Protein AF-A0A7C2WPD8-F1 (afdb_monomer_lite)

pLDDT: mean 78.28, std 14.04, range [41.66, 96.69]

Secondary structure (DSSP, 8-state):
--HHHHHHTSTTTTS-HHHHHHHHHHHHHHHHHHHHHHHHHHTTGGGSSSHHHHHHHHHHHHHHHHHHHHHHHHHHHHHHHHHHHHHH----------S--HHHHHHHHHHHHHHHHHHHHHHHHHHHHHHHHHHHHHHHHHTT--HHHHHHHHHHHHHHHHT-S-EEEEEE-SS--SEEEEEEEES-GGGS-TT-EEETTT-THHHHHHHTS----S-TTT-TTT--PPPTTS--

Sequence (236 aa):
MKLNRWLKNSAFAEKNLSYKLNVIFGLFFLVPVFGLLYFAVKYDILSDEALPYFFIILLVFSLLGFTLLRGIFDRIIGISREVKKHVFSGDQTAEGKGESDELENIADSFAAMERRADSAFSRLERKVSEVSLLKELSDLCYVTLDSEELLHITLERALKLADADIGSVMIFEGRDRDHFVVRATIGLGDRISIGDRVDFAASLARYAVINKSPLVIEDIETDTRFGRINRPQYGT

Radius of gyration: 46.35 Å; chains: 1; bounding box: 62×31×134 Å

Structure (mmCIF, N/CA/C/O backbone):
data_AF-A0A7C2WPD8-F1
#
_entry.id   AF-A0A7C2WPD8-F1
#
loop_
_atom_site.group_PDB
_atom_site.id
_atom_site.type_symbol
_atom_site.label_atom_id
_atom_site.label_alt_id
_atom_site.label_comp_id
_atom_site.label_asym_id
_atom_site.label_entity_id
_atom_site.label_seq_id
_atom_site.pdbx_PDB_ins_code
_atom_site.Cartn_x
_atom_site.Cartn_y
_atom_site.Cartn_z
_atom_site.occupancy
_atom_site.B_iso_or_equiv
_atom_site.auth_seq_id
_atom_site.auth_comp_id
_atom_site.auth_asym_id
_atom_site.auth_atom_id
_atom_site.pdbx_PDB_model_num
ATOM 1 N N . MET A 1 1 ? 8.756 -0.436 52.443 1.00 47.16 1 MET A N 1
ATOM 2 C CA . MET A 1 1 ? 9.240 -1.485 51.507 1.00 47.16 1 MET A CA 1
ATOM 3 C C . MET A 1 1 ? 8.470 -2.822 51.552 1.00 47.16 1 MET A C 1
ATOM 5 O O . MET A 1 1 ? 8.557 -3.567 50.585 1.00 47.16 1 MET A O 1
ATOM 9 N N . LYS A 1 2 ? 7.684 -3.146 52.600 1.00 49.78 2 LYS A N 1
ATOM 10 C CA . LYS A 1 2 ? 6.902 -4.408 52.678 1.00 49.78 2 LYS A CA 1
ATOM 11 C C . LYS A 1 2 ? 5.545 -4.398 51.943 1.00 49.78 2 LYS A C 1
ATOM 13 O O . LYS A 1 2 ? 5.059 -5.463 51.582 1.00 49.78 2 LYS A O 1
ATOM 18 N N . LEU A 1 3 ? 4.977 -3.224 51.648 1.00 48.62 3 LEU A N 1
ATOM 19 C CA . LEU A 1 3 ? 3.668 -3.097 50.982 1.00 48.62 3 LEU A CA 1
ATOM 20 C C . LEU A 1 3 ? 3.691 -3.573 49.514 1.00 48.62 3 LEU A C 1
ATOM 22 O O . LEU A 1 3 ? 2.749 -4.197 49.036 1.00 48.62 3 LEU A O 1
ATOM 26 N N . ASN A 1 4 ? 4.819 -3.362 48.825 1.00 52.34 4 ASN A N 1
ATOM 27 C CA . ASN A 1 4 ? 4.968 -3.686 47.404 1.00 52.34 4 ASN A CA 1
ATOM 28 C C . ASN A 1 4 ? 5.071 -5.204 47.138 1.00 52.34 4 ASN A C 1
ATOM 30 O O . ASN A 1 4 ? 4.717 -5.674 46.062 1.00 52.34 4 ASN A O 1
ATOM 34 N N . ARG A 1 5 ? 5.519 -5.994 48.130 1.00 51.25 5 ARG A N 1
ATOM 35 C CA . ARG A 1 5 ? 5.532 -7.469 48.051 1.00 51.25 5 ARG A CA 1
ATOM 36 C C . ARG A 1 5 ? 4.159 -8.087 48.325 1.00 51.25 5 ARG A C 1
ATOM 38 O O . ARG A 1 5 ? 3.861 -9.130 47.760 1.00 51.25 5 ARG A O 1
ATOM 45 N N . TRP A 1 6 ? 3.322 -7.442 49.139 1.00 48.06 6 TRP A N 1
ATOM 46 C CA . TRP A 1 6 ? 1.969 -7.928 49.424 1.00 48.06 6 TRP A CA 1
ATOM 47 C C . TRP A 1 6 ? 1.026 -7.738 48.225 1.00 48.06 6 TRP A C 1
ATOM 49 O O . TRP A 1 6 ? 0.310 -8.663 47.859 1.00 48.06 6 TRP A O 1
ATOM 59 N N . LEU A 1 7 ? 1.122 -6.601 47.524 1.00 48.31 7 LEU A N 1
ATOM 60 C CA . LEU A 1 7 ? 0.381 -6.360 46.277 1.00 48.31 7 LEU A CA 1
ATOM 61 C C . LEU A 1 7 ? 0.772 -7.338 45.154 1.00 48.31 7 LEU A C 1
ATOM 63 O O . LEU A 1 7 ? -0.107 -7.831 44.450 1.00 48.31 7 LEU A O 1
ATOM 67 N N . LYS A 1 8 ? 2.063 -7.683 45.032 1.00 49.84 8 LYS A N 1
ATOM 68 C CA . LYS A 1 8 ? 2.577 -8.584 43.981 1.00 49.84 8 LYS A CA 1
ATOM 69 C C . LYS A 1 8 ? 2.166 -10.055 44.140 1.00 49.84 8 LYS A C 1
ATOM 71 O O . LYS A 1 8 ? 2.066 -10.743 43.134 1.00 49.84 8 LYS A O 1
ATOM 76 N N . ASN A 1 9 ? 1.919 -10.516 45.370 1.00 48.72 9 ASN A N 1
ATOM 77 C CA . ASN A 1 9 ? 1.550 -11.910 45.676 1.00 48.72 9 ASN A CA 1
ATOM 78 C C . ASN A 1 9 ? 0.054 -12.120 45.925 1.00 48.72 9 ASN A C 1
ATOM 80 O O . ASN A 1 9 ? -0.382 -13.221 46.255 1.00 48.72 9 ASN A O 1
ATOM 84 N N . SER A 1 10 ? -0.740 -11.064 45.822 1.00 50.47 10 SER A N 1
ATOM 85 C CA . SER A 1 10 ? -2.163 -11.163 46.078 1.00 50.47 10 SER A CA 1
ATOM 86 C C . SER A 1 10 ? -2.868 -11.705 44.827 1.00 50.47 10 SER A C 1
ATOM 88 O O . SER A 1 10 ? -2.577 -11.277 43.708 1.00 50.47 10 SER A O 1
ATOM 90 N N . ALA A 1 11 ? -3.829 -12.619 45.014 1.00 50.38 11 ALA A N 1
ATOM 91 C CA . ALA A 1 11 ? -4.723 -13.204 43.998 1.00 50.38 11 ALA A CA 1
ATOM 92 C C . ALA A 1 11 ? -5.573 -12.171 43.213 1.00 50.38 11 ALA A C 1
ATOM 94 O O . ALA A 1 11 ? -6.585 -12.494 42.595 1.00 50.38 11 ALA A O 1
ATOM 95 N N . PHE A 1 12 ? -5.182 -10.901 43.280 1.00 49.00 12 PHE A N 1
ATOM 96 C CA . PHE A 1 12 ? -5.639 -9.795 42.476 1.00 49.00 12 PHE A CA 1
ATOM 97 C C . PHE A 1 12 ? -4.958 -9.777 41.115 1.00 49.00 12 PHE A C 1
ATOM 99 O O . PHE A 1 12 ? -5.635 -9.420 40.166 1.00 49.00 12 PHE A O 1
ATOM 106 N N . ALA A 1 13 ? -3.682 -10.159 40.972 1.00 51.50 13 ALA A N 1
ATOM 107 C CA . ALA A 1 13 ? -2.937 -9.979 39.718 1.00 51.50 13 ALA A CA 1
ATOM 108 C C . ALA A 1 13 ? -3.655 -10.570 38.485 1.00 51.50 13 ALA A C 1
ATOM 110 O O . ALA A 1 13 ? -3.786 -9.860 37.487 1.00 51.50 13 ALA A O 1
ATOM 111 N N . GLU A 1 14 ? -4.218 -11.776 38.611 1.00 53.94 14 GLU A N 1
ATOM 112 C CA . GLU A 1 14 ? -4.919 -12.505 37.539 1.00 53.94 14 GLU A CA 1
ATOM 113 C C . GLU A 1 14 ? -6.414 -12.177 37.392 1.00 53.94 14 GLU A C 1
ATOM 115 O O . GLU A 1 14 ? -7.060 -12.621 36.446 1.00 53.94 14 GLU A O 1
ATOM 120 N N . LYS A 1 15 ? -7.005 -11.400 38.306 1.00 59.59 15 LYS A N 1
ATOM 121 C CA . LYS A 1 15 ? -8.437 -11.083 38.241 1.00 59.59 15 LYS A CA 1
ATOM 122 C C . LYS A 1 15 ? -8.707 -9.902 37.310 1.00 59.59 15 LYS A C 1
ATOM 124 O O . LYS A 1 15 ? -7.946 -8.930 37.278 1.00 59.59 15 LYS A O 1
ATOM 129 N N . ASN A 1 16 ? -9.833 -9.985 36.593 1.00 65.19 16 ASN A N 1
ATOM 130 C CA . ASN A 1 16 ? -10.322 -8.952 35.678 1.00 65.19 16 ASN A CA 1
ATOM 131 C C . ASN A 1 16 ? -10.300 -7.562 36.330 1.00 65.19 16 ASN A C 1
ATOM 133 O O . ASN A 1 16 ? -10.611 -7.418 37.513 1.00 65.19 16 ASN A O 1
ATOM 137 N N . LEU A 1 17 ? -9.971 -6.531 35.544 1.00 69.50 17 LEU A N 1
ATOM 138 C CA . LEU A 1 17 ? -9.844 -5.144 36.012 1.00 69.50 17 LEU A CA 1
ATOM 139 C C . LEU A 1 17 ? -11.082 -4.672 36.801 1.00 69.50 17 LEU A C 1
ATOM 141 O O . LEU A 1 17 ? -10.936 -4.022 37.832 1.00 69.50 17 LEU A O 1
ATOM 145 N N . SER A 1 18 ? -12.278 -5.107 36.385 1.00 65.75 18 SER A N 1
ATOM 146 C CA . SER A 1 18 ? -13.553 -4.859 37.081 1.00 65.75 18 SER A CA 1
ATOM 147 C C . SER A 1 18 ? -13.554 -5.363 38.532 1.00 65.75 18 SER A C 1
ATOM 149 O O . SER A 1 18 ? -14.021 -4.673 39.434 1.00 65.75 18 SER A O 1
ATOM 151 N N . TYR A 1 19 ? -12.963 -6.531 38.801 1.00 71.38 19 TYR A N 1
ATOM 152 C CA . TYR A 1 19 ? -12.863 -7.067 40.159 1.00 71.38 19 TYR A CA 1
ATOM 153 C C . TYR A 1 19 ? -11.927 -6.222 41.029 1.00 71.38 19 TYR A C 1
ATOM 155 O O . TYR A 1 19 ? -12.265 -5.898 42.165 1.00 71.38 19 TYR A O 1
ATOM 163 N N . LYS A 1 20 ? -10.761 -5.833 40.493 1.00 74.31 20 LYS A N 1
ATOM 164 C CA . LYS A 1 20 ? -9.801 -4.975 41.209 1.00 74.31 20 LYS A CA 1
ATOM 165 C C . LYS A 1 20 ? -10.441 -3.639 41.579 1.00 74.31 20 LYS A C 1
ATOM 167 O O . LYS A 1 20 ? -10.345 -3.219 42.728 1.00 74.31 20 LYS A O 1
ATOM 172 N N . LEU A 1 21 ? -11.128 -3.014 40.624 1.00 74.62 21 LEU A N 1
ATOM 173 C CA . LEU A 1 21 ? -11.814 -1.744 40.833 1.00 74.62 21 LEU A CA 1
ATOM 174 C C . LEU A 1 21 ? -12.943 -1.852 41.855 1.00 74.62 21 LEU A C 1
ATOM 176 O O . LEU A 1 21 ? -12.986 -1.047 42.779 1.00 74.62 21 LEU A O 1
ATOM 180 N N . ASN A 1 22 ? -13.802 -2.870 41.756 1.00 74.31 22 ASN A N 1
ATOM 181 C CA . ASN A 1 22 ? -14.881 -3.068 42.727 1.00 74.31 22 ASN A CA 1
ATOM 182 C C . ASN A 1 22 ? -14.350 -3.245 44.155 1.00 74.31 22 ASN A C 1
ATOM 184 O O . ASN A 1 22 ? -14.942 -2.717 45.095 1.00 74.31 22 ASN A O 1
ATOM 188 N N . VAL A 1 23 ? -13.212 -3.926 44.330 1.00 78.25 23 VAL A N 1
ATOM 189 C CA . VAL A 1 23 ? -12.577 -4.052 45.650 1.00 78.25 23 VAL A CA 1
ATOM 190 C C . VAL A 1 23 ? -12.004 -2.718 46.133 1.00 78.25 23 VAL A C 1
ATOM 192 O O . VAL A 1 23 ? -12.204 -2.372 47.294 1.00 78.25 23 VAL A O 1
ATOM 195 N N . ILE A 1 24 ? -11.333 -1.951 45.267 1.00 79.38 24 ILE A N 1
ATOM 196 C CA . ILE A 1 24 ? -10.786 -0.630 45.622 1.00 79.38 24 ILE A CA 1
ATOM 197 C C . ILE A 1 24 ? -11.911 0.329 46.024 1.00 79.38 24 ILE A C 1
ATOM 199 O O . ILE A 1 24 ? -11.814 0.976 47.065 1.00 79.38 24 ILE A O 1
ATOM 203 N N . PHE A 1 25 ? -12.998 0.389 45.253 1.00 76.62 25 PHE A N 1
ATOM 204 C CA . PHE A 1 25 ? -14.127 1.262 45.567 1.00 76.62 25 PHE A CA 1
ATOM 205 C C . PHE A 1 25 ? -14.886 0.815 46.816 1.00 76.62 25 PHE A C 1
ATOM 207 O O . PHE A 1 25 ? -15.259 1.657 47.630 1.00 76.62 25 PHE A O 1
ATOM 214 N N . GLY A 1 26 ? -15.066 -0.496 47.016 1.00 79.69 26 GLY A N 1
ATOM 215 C CA . GLY A 1 26 ? -15.660 -1.022 48.247 1.00 79.69 26 GLY A CA 1
ATOM 216 C C . GLY A 1 26 ? -14.822 -0.676 49.481 1.00 79.69 26 GLY A C 1
ATOM 217 O O . GLY A 1 26 ? -15.363 -0.267 50.507 1.00 79.69 26 GLY A O 1
ATOM 218 N N . LEU A 1 27 ? -13.493 -0.759 49.364 1.00 81.50 27 LEU A N 1
ATOM 219 C CA . LEU A 1 27 ? -12.570 -0.355 50.424 1.00 81.50 27 LEU A CA 1
ATOM 220 C C . LEU A 1 27 ? -12.642 1.158 50.694 1.00 81.50 27 LEU A C 1
ATOM 222 O O . LEU A 1 27 ? -12.659 1.570 51.851 1.00 81.50 27 LEU A O 1
ATOM 226 N N . PHE A 1 28 ? -12.731 1.976 49.641 1.00 81.62 28 PHE A N 1
ATOM 227 C CA . PHE A 1 28 ? -12.838 3.434 49.746 1.00 81.62 28 PHE A CA 1
ATOM 228 C C . PHE A 1 28 ? -14.131 3.887 50.437 1.00 81.62 28 PHE A C 1
ATOM 230 O O . PHE A 1 28 ? -14.123 4.913 51.106 1.00 81.62 28 PHE A O 1
ATOM 237 N N . PHE A 1 29 ? -15.216 3.115 50.325 1.00 81.81 29 PHE A N 1
ATOM 238 C CA . PHE A 1 29 ? -16.469 3.372 51.041 1.00 81.81 29 PHE A CA 1
ATOM 239 C C . PHE A 1 29 ? -16.434 2.870 52.496 1.00 81.81 29 PHE A C 1
ATOM 241 O O . PHE A 1 29 ? -16.902 3.553 53.406 1.00 81.81 29 PHE A O 1
ATOM 248 N N . LEU A 1 30 ? -15.830 1.703 52.748 1.00 83.88 30 LEU A N 1
ATOM 249 C CA . LEU A 1 30 ? -15.748 1.113 54.092 1.00 83.88 30 LEU A CA 1
ATOM 250 C C . LEU A 1 30 ? -14.958 1.973 55.084 1.00 83.88 30 LEU A C 1
ATOM 252 O O . LEU A 1 30 ? -15.335 2.051 56.250 1.00 83.88 30 LEU A O 1
ATOM 256 N N . VAL A 1 31 ? -13.878 2.623 54.643 1.00 85.69 31 VAL A N 1
ATOM 257 C CA . VAL A 1 31 ? -13.032 3.462 55.513 1.00 85.69 31 VAL A CA 1
ATOM 258 C C . VAL A 1 31 ? -13.809 4.630 56.149 1.00 85.69 31 VAL A C 1
ATOM 260 O O . VAL A 1 31 ? -13.792 4.725 57.378 1.00 85.69 31 VAL A O 1
ATOM 263 N N . PRO A 1 32 ? -14.511 5.495 55.389 1.00 83.06 32 PRO A N 1
ATOM 264 C CA . PRO A 1 32 ? -15.342 6.543 55.971 1.00 83.06 32 PRO A CA 1
ATOM 265 C C . PRO A 1 32 ? -16.440 5.966 56.862 1.00 83.06 32 PRO A C 1
ATOM 267 O O . PRO A 1 32 ? -16.605 6.448 57.976 1.00 83.06 32 PRO A O 1
ATOM 270 N N . VAL A 1 33 ? -17.124 4.894 56.447 1.00 85.62 33 VAL A N 1
ATOM 271 C CA . VAL A 1 33 ? -18.179 4.270 57.266 1.00 85.62 33 VAL A CA 1
ATOM 272 C C . VAL A 1 33 ? -17.645 3.825 58.629 1.00 85.62 33 VAL A C 1
ATOM 274 O O . VAL A 1 33 ? -18.217 4.188 59.654 1.00 85.62 33 VAL A O 1
ATOM 277 N N . PHE A 1 34 ? -16.523 3.102 58.670 1.00 88.50 34 PHE A N 1
ATOM 278 C CA . PHE A 1 34 ? -15.911 2.682 59.933 1.00 88.50 34 PHE A CA 1
ATOM 279 C C . PHE A 1 34 ? -15.380 3.855 60.759 1.00 88.50 34 PHE A C 1
ATOM 281 O O . PHE A 1 34 ? -15.502 3.832 61.983 1.00 88.50 34 PHE A O 1
ATOM 288 N N . GLY A 1 35 ? -14.817 4.881 60.115 1.00 86.50 35 GLY A N 1
ATOM 289 C CA . GLY A 1 35 ? -14.365 6.096 60.794 1.00 86.50 35 GLY A CA 1
ATOM 290 C C . GLY A 1 35 ? -15.514 6.805 61.509 1.00 86.50 35 GLY A C 1
ATOM 291 O O . GLY A 1 35 ? -15.391 7.154 62.681 1.00 86.50 35 GLY A O 1
ATOM 292 N N . LEU A 1 36 ? -16.656 6.942 60.836 1.00 85.19 36 LEU A N 1
ATOM 293 C CA . LEU A 1 36 ? -17.866 7.521 61.417 1.00 85.19 36 LEU A CA 1
ATOM 294 C C . LEU A 1 36 ? -18.423 6.679 62.561 1.00 85.19 36 LEU A C 1
ATOM 296 O O . LEU A 1 36 ? -18.783 7.224 63.599 1.00 85.19 36 LEU A O 1
ATOM 300 N N . LEU A 1 37 ? -18.438 5.355 62.402 1.00 85.06 37 LEU A N 1
ATOM 301 C CA . LEU A 1 37 ? -18.898 4.423 63.433 1.00 85.06 37 LEU A CA 1
ATOM 302 C C . LEU A 1 37 ? -18.018 4.510 64.692 1.00 85.06 37 LEU A C 1
ATOM 304 O O . LEU A 1 37 ? -18.524 4.537 65.812 1.00 85.06 37 LEU A O 1
ATOM 308 N N . TYR A 1 38 ? -16.700 4.633 64.511 1.00 87.06 38 TYR A N 1
ATOM 309 C CA . TYR A 1 38 ? -15.757 4.864 65.606 1.00 87.06 38 TYR A CA 1
ATOM 310 C C . TYR A 1 38 ? -16.006 6.203 66.312 1.00 87.06 38 TYR A C 1
ATOM 312 O O . TYR A 1 38 ? -16.039 6.249 67.543 1.00 87.06 38 TYR A O 1
ATOM 320 N N . PHE A 1 39 ? -16.208 7.284 65.551 1.00 84.06 39 PHE A N 1
ATOM 321 C CA . PHE A 1 39 ? -16.537 8.597 66.110 1.00 84.06 39 PHE A CA 1
ATOM 322 C C . PHE A 1 39 ? -17.861 8.574 66.883 1.00 84.06 39 PHE A C 1
ATOM 324 O O . PHE A 1 39 ? -17.915 9.112 67.988 1.00 84.06 39 PHE A O 1
ATOM 331 N N . ALA A 1 40 ? -18.884 7.893 66.356 1.00 83.44 40 ALA A N 1
ATOM 332 C CA . ALA A 1 40 ? -20.196 7.774 66.985 1.00 83.44 40 ALA A CA 1
ATOM 333 C C . ALA A 1 40 ? -20.124 7.130 68.378 1.00 83.44 40 ALA A C 1
ATOM 335 O O . ALA A 1 40 ? -20.742 7.633 69.311 1.00 83.44 40 ALA A O 1
ATOM 336 N N . VAL A 1 41 ? -19.327 6.064 68.533 1.00 82.69 41 VAL A N 1
ATOM 337 C CA . VAL A 1 41 ? -19.153 5.364 69.819 1.00 82.69 41 VAL A CA 1
ATOM 338 C C . VAL A 1 41 ? -18.245 6.138 70.777 1.00 82.69 41 VAL A C 1
ATOM 340 O O . VAL A 1 41 ? -18.495 6.162 71.978 1.00 82.69 41 VAL A O 1
ATOM 343 N N . LYS A 1 42 ? -17.169 6.759 70.279 1.00 84.94 42 LYS A N 1
ATOM 344 C CA . LYS A 1 42 ? -16.152 7.378 71.144 1.00 84.94 42 LYS A CA 1
ATOM 345 C C . LYS A 1 42 ? -16.551 8.747 71.699 1.00 84.94 42 LYS A C 1
ATOM 347 O O . LYS A 1 42 ? -16.097 9.097 72.785 1.00 84.94 42 LYS A O 1
ATOM 352 N N . TYR A 1 43 ? -17.339 9.519 70.956 1.00 83.19 43 TYR A N 1
ATOM 353 C CA . TYR A 1 43 ? -17.686 10.903 71.303 1.00 83.19 43 TYR A CA 1
ATOM 354 C C . TYR A 1 43 ? -19.158 11.079 71.699 1.00 83.19 43 TYR A C 1
ATOM 356 O O . TYR A 1 43 ? -19.624 12.209 71.773 1.00 83.19 43 TYR A O 1
ATOM 364 N N . ASP A 1 44 ? -19.880 9.977 71.927 1.00 77.00 44 ASP A N 1
ATOM 365 C CA . ASP A 1 44 ? -21.302 9.956 72.305 1.00 77.00 44 ASP A CA 1
ATOM 366 C C . ASP A 1 44 ? -22.196 10.818 71.394 1.00 77.00 44 ASP A C 1
ATOM 368 O O . ASP A 1 44 ? -23.165 11.450 71.809 1.00 77.00 44 ASP A O 1
ATOM 372 N N . ILE A 1 45 ? -21.849 10.847 70.103 1.00 73.50 45 ILE A N 1
ATOM 373 C CA . ILE A 1 45 ? -22.435 11.750 69.100 1.00 73.50 45 ILE A CA 1
ATOM 374 C C . ILE A 1 45 ? -23.928 11.460 68.864 1.00 73.50 45 ILE A C 1
ATOM 376 O O . ILE A 1 45 ? -24.667 12.293 68.352 1.00 73.50 45 ILE A O 1
ATOM 380 N N . LEU A 1 46 ? -24.380 10.270 69.259 1.00 72.12 46 LEU A N 1
ATOM 381 C CA . LEU A 1 46 ? -25.776 9.842 69.193 1.00 72.12 46 LEU A CA 1
ATOM 382 C C . LEU A 1 46 ? -26.688 10.594 70.178 1.00 72.12 46 LEU A C 1
ATOM 384 O O . LEU A 1 46 ? -27.904 10.510 70.035 1.00 72.12 46 LEU A O 1
ATOM 388 N N . SER A 1 47 ? -26.119 11.296 71.162 1.00 75.75 47 SER A N 1
ATOM 389 C CA . SER A 1 47 ? -26.862 12.110 72.133 1.00 75.75 47 SER A CA 1
ATOM 390 C C . SER A 1 47 ? -27.154 13.540 71.650 1.00 75.75 47 SER A C 1
ATOM 392 O O . SER A 1 47 ? -27.997 14.219 72.233 1.00 75.75 47 SER A O 1
ATOM 394 N N . ASP A 1 48 ? -26.489 13.989 70.580 1.00 80.00 48 ASP A N 1
ATOM 395 C CA . ASP A 1 48 ? -26.703 15.296 69.952 1.00 80.00 48 ASP A CA 1
ATOM 396 C C . ASP A 1 48 ? -27.861 15.220 68.939 1.00 80.00 48 ASP A C 1
ATOM 398 O O . ASP A 1 48 ? -27.991 14.250 68.192 1.00 80.00 48 ASP A O 1
ATOM 402 N N . GLU A 1 49 ? -28.715 16.244 68.899 1.00 79.25 49 GLU A N 1
ATOM 403 C CA . GLU A 1 49 ? -29.912 16.271 68.052 1.00 79.25 49 GLU A CA 1
ATOM 404 C C . GLU A 1 49 ? -29.590 16.503 66.563 1.00 79.25 49 GLU A C 1
ATOM 406 O O . GLU A 1 49 ? -30.342 16.059 65.700 1.00 79.25 49 GLU A O 1
ATOM 411 N N . ALA A 1 50 ? -28.471 17.155 66.223 1.00 81.75 50 ALA A N 1
ATOM 412 C CA . ALA A 1 50 ? -28.160 17.559 64.846 1.00 81.75 50 ALA A CA 1
ATOM 413 C C . ALA A 1 50 ? -27.107 16.670 64.157 1.00 81.75 50 ALA A C 1
ATOM 415 O O . ALA A 1 50 ? -27.209 16.382 62.958 1.00 81.75 50 ALA A O 1
ATOM 416 N N . LEU A 1 51 ? -26.090 16.220 64.896 1.00 83.75 51 LEU A N 1
ATOM 417 C CA . LEU A 1 51 ? -24.955 15.462 64.347 1.00 83.75 51 LEU A CA 1
ATOM 418 C C . LEU A 1 51 ? -25.323 14.113 63.684 1.00 83.75 51 LEU A C 1
ATOM 420 O O . LEU A 1 51 ? -24.759 13.812 62.624 1.00 83.75 51 LEU A O 1
ATOM 424 N N . PRO A 1 52 ? -26.252 13.294 64.218 1.00 84.25 52 PRO A N 1
ATOM 425 C CA . PRO A 1 52 ? -26.635 12.025 63.594 1.00 84.25 52 PRO A CA 1
ATOM 426 C C . PRO A 1 52 ? -27.222 12.204 62.189 1.00 84.25 52 PRO A C 1
ATOM 428 O O . PRO A 1 52 ? -26.889 11.443 61.276 1.00 84.25 52 PRO A O 1
ATOM 431 N N . TYR A 1 53 ? -28.038 13.245 61.979 1.00 86.88 53 TYR A N 1
ATOM 432 C CA . TYR A 1 53 ? -28.616 13.547 60.667 1.00 86.88 53 TYR A CA 1
ATOM 433 C C . TYR A 1 53 ? -27.540 13.928 59.645 1.00 86.88 53 TYR A C 1
ATOM 435 O O . TYR A 1 53 ? -27.599 13.475 58.500 1.00 86.88 53 TYR A O 1
ATOM 443 N N . PHE A 1 54 ? -26.518 14.687 60.058 1.00 86.12 54 PHE A N 1
ATOM 444 C CA . PHE A 1 54 ? -25.386 15.024 59.192 1.00 86.12 54 PHE A CA 1
ATOM 445 C C . PHE A 1 54 ? -24.635 13.772 58.719 1.00 86.12 54 PHE A C 1
ATOM 447 O O . PHE A 1 54 ? -24.334 13.646 57.530 1.00 86.12 54 PHE A O 1
ATOM 454 N N . PHE A 1 55 ? -24.382 12.808 59.610 1.00 85.38 55 PHE A N 1
ATOM 455 C CA . PHE A 1 55 ? -23.715 11.562 59.226 1.00 85.38 55 PHE A CA 1
ATOM 456 C C . PHE A 1 55 ? -24.556 10.682 58.310 1.00 85.38 55 PHE A C 1
ATOM 458 O O . PHE A 1 55 ? -24.004 10.110 57.371 1.00 85.38 55 PHE A O 1
ATOM 465 N N . ILE A 1 56 ? -25.871 10.601 58.527 1.00 86.19 56 ILE A N 1
ATOM 466 C CA . ILE A 1 56 ? -26.769 9.866 57.624 1.00 86.19 56 ILE A CA 1
ATOM 467 C C . ILE A 1 56 ? -26.730 10.488 56.225 1.00 86.19 56 ILE A C 1
ATOM 469 O O . ILE A 1 56 ? -26.533 9.769 55.246 1.00 86.19 56 ILE A O 1
ATOM 473 N N . ILE A 1 57 ? -26.845 11.816 56.125 1.00 89.94 57 ILE A N 1
ATOM 474 C CA . ILE A 1 57 ? -26.762 12.534 54.845 1.00 89.94 57 ILE A CA 1
ATOM 475 C C . ILE A 1 57 ? -25.410 12.267 54.173 1.00 89.94 57 ILE A C 1
ATOM 477 O O . ILE A 1 57 ? -25.369 11.909 52.997 1.00 89.94 57 ILE A O 1
ATOM 481 N N . LEU A 1 58 ? -24.306 12.367 54.917 1.00 87.81 58 LEU A N 1
ATOM 482 C CA . LEU A 1 58 ? -22.963 12.120 54.392 1.00 87.81 58 LEU A CA 1
ATOM 483 C C . LEU A 1 58 ? -22.788 10.677 53.890 1.00 87.81 58 LEU A C 1
ATOM 485 O O . LEU A 1 58 ? -22.178 10.458 52.843 1.00 87.81 58 LEU A O 1
ATOM 489 N N . LEU A 1 59 ? -23.360 9.694 54.588 1.00 86.38 59 LEU A N 1
ATOM 490 C CA . LEU A 1 59 ? -23.305 8.284 54.200 1.00 86.38 59 LEU A CA 1
ATOM 491 C C . LEU A 1 59 ? -24.150 8.018 52.943 1.00 86.38 59 LEU A C 1
ATOM 493 O O . LEU A 1 59 ? -23.686 7.327 52.035 1.00 86.38 59 LEU A O 1
ATOM 497 N N . VAL A 1 60 ? -25.333 8.633 52.833 1.00 89.69 60 VAL A N 1
ATOM 498 C CA . VAL A 1 60 ? -26.181 8.575 51.628 1.00 89.69 60 VAL A CA 1
ATOM 499 C C . VAL A 1 60 ? -25.474 9.202 50.423 1.00 89.69 60 VAL A C 1
ATOM 501 O O . VAL A 1 60 ? -25.421 8.583 49.360 1.00 89.69 60 VAL A O 1
ATOM 504 N N . PHE A 1 61 ? -24.871 10.384 50.583 1.00 89.06 61 PHE A N 1
ATOM 505 C CA . PHE A 1 61 ? -24.089 11.030 49.520 1.00 89.06 61 PHE A CA 1
ATOM 506 C C . PHE A 1 61 ? -22.875 10.193 49.109 1.00 89.06 61 PHE A C 1
ATOM 508 O O . PHE A 1 61 ? -22.588 10.059 47.919 1.00 89.06 61 PHE A O 1
ATOM 515 N N . SER A 1 62 ? -22.182 9.590 50.076 1.00 86.62 62 SER A N 1
ATOM 516 C CA . SER A 1 62 ? -21.050 8.702 49.808 1.00 86.62 62 SER A CA 1
ATOM 517 C C . SER A 1 62 ? -21.481 7.449 49.035 1.00 86.62 62 SER A C 1
ATOM 519 O O . SER A 1 62 ? -20.803 7.048 48.086 1.00 86.62 62 SER A O 1
ATOM 521 N N . LEU A 1 63 ? -22.638 6.871 49.376 1.00 85.06 63 LEU A N 1
ATOM 522 C CA . LEU A 1 63 ? -23.189 5.705 48.688 1.00 85.06 63 LEU A CA 1
ATOM 523 C C . LEU A 1 63 ? -23.604 6.052 47.251 1.00 85.06 63 LEU A C 1
ATOM 525 O O . LEU A 1 63 ? -23.247 5.331 46.320 1.00 85.06 63 LEU A O 1
ATOM 529 N N . LEU A 1 64 ? -24.291 7.183 47.055 1.00 89.19 64 LEU A N 1
ATOM 530 C CA . LEU A 1 64 ? -24.640 7.697 45.726 1.00 89.19 64 LEU A CA 1
ATOM 531 C C . LEU A 1 64 ? -23.389 7.922 44.869 1.00 89.19 64 LEU A C 1
ATOM 533 O O . LEU A 1 64 ? -23.316 7.421 43.745 1.00 89.19 64 LEU A O 1
ATOM 537 N N . GLY A 1 65 ? -22.373 8.592 45.419 1.00 84.94 65 GLY A N 1
ATOM 538 C CA . GLY A 1 65 ? -21.099 8.812 44.734 1.00 84.94 65 GLY A CA 1
ATOM 539 C C . GLY A 1 65 ? -20.424 7.504 44.315 1.00 84.94 65 GLY A C 1
ATOM 540 O O . GLY A 1 65 ? -19.979 7.376 43.174 1.00 84.94 65 GLY A O 1
ATOM 541 N N . PHE A 1 66 ? -20.415 6.498 45.195 1.00 83.69 66 PHE A N 1
ATOM 542 C CA . PHE A 1 66 ? -19.906 5.163 44.873 1.00 83.69 66 PHE A CA 1
ATOM 543 C C . PHE A 1 66 ? -20.672 4.518 43.710 1.00 83.69 66 PHE A C 1
ATOM 545 O O . PHE A 1 66 ? -20.048 3.987 42.789 1.00 83.69 66 PHE A O 1
ATOM 552 N N . THR A 1 67 ? -22.009 4.574 43.720 1.00 82.88 67 THR A N 1
ATOM 553 C CA . THR A 1 67 ? -22.822 3.970 42.649 1.00 82.88 67 THR A CA 1
ATOM 554 C C . THR A 1 67 ? -22.584 4.628 41.289 1.00 82.88 67 THR A C 1
ATOM 556 O O . THR A 1 67 ? -22.418 3.914 40.300 1.00 82.88 67 THR A O 1
ATOM 559 N N . LEU A 1 68 ? -22.482 5.961 41.241 1.00 84.00 68 LEU A N 1
ATOM 560 C CA . LEU A 1 68 ? -22.185 6.709 40.015 1.00 84.00 68 LEU A CA 1
ATOM 561 C C . LEU A 1 68 ? -20.799 6.363 39.467 1.00 84.00 68 LEU A C 1
ATOM 563 O O . LEU A 1 68 ? -20.656 6.038 38.288 1.00 84.00 68 LEU A O 1
ATOM 567 N N . LEU A 1 69 ? -19.783 6.373 40.333 1.00 82.62 69 LEU A N 1
ATOM 568 C CA . LEU A 1 69 ? -18.408 6.075 39.939 1.00 82.62 69 LEU A CA 1
ATOM 569 C C . LEU A 1 69 ? -18.280 4.643 39.407 1.00 82.62 69 LEU A C 1
ATOM 571 O O . LEU A 1 69 ? -17.658 4.414 38.370 1.00 82.62 69 LEU A O 1
ATOM 575 N N . ARG A 1 70 ? -18.925 3.682 40.078 1.00 81.69 70 ARG A N 1
ATOM 576 C CA . ARG A 1 70 ? -18.974 2.287 39.634 1.00 81.69 70 ARG A CA 1
ATOM 577 C C . ARG A 1 70 ? -19.634 2.150 38.261 1.00 81.69 70 ARG A C 1
ATOM 579 O O . ARG A 1 70 ? -19.091 1.452 37.409 1.00 81.69 70 ARG A O 1
ATOM 586 N N . GLY A 1 71 ? -20.737 2.862 38.025 1.00 81.06 71 GLY A N 1
ATOM 587 C CA . GLY A 1 71 ? -21.422 2.877 36.731 1.00 81.06 71 GLY A CA 1
ATOM 588 C C . GLY A 1 71 ? -20.529 3.348 35.578 1.00 81.06 71 GLY A C 1
ATOM 589 O O . GLY A 1 71 ? -20.485 2.695 34.537 1.00 81.06 71 GLY A O 1
ATOM 590 N N . ILE A 1 72 ? -19.764 4.428 35.774 1.00 81.94 72 ILE A N 1
ATOM 591 C CA . ILE A 1 72 ? -18.832 4.955 34.758 1.00 81.94 72 ILE A CA 1
ATOM 592 C C . ILE A 1 72 ? -17.747 3.924 34.427 1.00 81.94 72 ILE A C 1
ATOM 594 O O . ILE A 1 72 ? -17.454 3.663 33.260 1.00 81.94 72 ILE A O 1
ATOM 598 N N . PHE A 1 73 ? -17.159 3.295 35.444 1.00 79.56 73 PHE A N 1
ATOM 599 C CA . PHE A 1 73 ? -16.106 2.309 35.219 1.00 79.56 73 PHE A CA 1
ATOM 600 C C . PHE A 1 73 ? -16.597 1.038 34.535 1.00 79.56 73 PHE A C 1
ATOM 602 O O . PHE A 1 73 ? -15.899 0.508 33.668 1.00 79.56 73 PHE A O 1
ATOM 609 N N . ASP A 1 74 ? -17.787 0.557 34.891 1.00 77.44 74 ASP A N 1
ATOM 610 C CA . ASP A 1 74 ? -18.368 -0.612 34.237 1.00 77.44 74 ASP A CA 1
ATOM 611 C C . ASP A 1 74 ? -18.636 -0.334 32.743 1.00 77.44 74 ASP A C 1
ATOM 613 O O . ASP A 1 74 ? -18.345 -1.202 31.913 1.00 77.44 74 ASP A O 1
ATOM 617 N N . ARG A 1 75 ? -19.049 0.892 32.371 1.00 78.06 75 ARG A N 1
ATOM 618 C CA . ARG A 1 75 ? -19.151 1.324 30.959 1.00 78.06 75 ARG A CA 1
ATOM 619 C C . ARG A 1 75 ? -17.800 1.323 30.240 1.00 78.06 75 ARG A C 1
ATOM 621 O O . ARG A 1 75 ? -17.685 0.706 29.183 1.00 78.06 75 ARG A O 1
ATOM 628 N N . ILE A 1 76 ? -16.757 1.917 30.833 1.00 78.44 76 ILE A N 1
ATOM 629 C CA . ILE A 1 76 ? -15.393 1.939 30.256 1.00 78.44 76 ILE A CA 1
ATOM 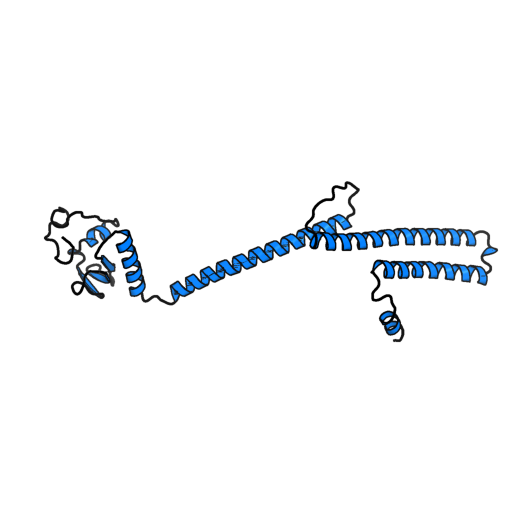630 C C . ILE A 1 76 ? -14.895 0.515 29.960 1.00 78.44 76 ILE A C 1
ATOM 632 O O . ILE A 1 76 ? -14.315 0.238 28.908 1.00 78.44 76 ILE A O 1
ATOM 636 N N . ILE A 1 77 ? -15.132 -0.414 30.888 1.00 76.06 77 ILE A N 1
ATOM 637 C CA . ILE A 1 77 ? -14.719 -1.811 30.731 1.00 76.06 77 ILE A CA 1
ATOM 638 C C . ILE A 1 77 ? -15.545 -2.522 29.647 1.00 76.06 77 ILE A C 1
ATOM 640 O O . ILE A 1 77 ? -15.004 -3.389 28.954 1.00 76.06 77 ILE A O 1
ATOM 644 N N . GLY A 1 78 ? -16.834 -2.193 29.514 1.00 74.88 78 GLY A N 1
ATOM 645 C CA . GLY A 1 78 ? -17.704 -2.701 28.451 1.00 74.88 78 GLY A CA 1
ATOM 646 C C . GLY A 1 78 ? -17.185 -2.314 27.069 1.00 74.88 78 GLY A C 1
ATOM 647 O O . GLY A 1 78 ? -16.913 -3.191 26.253 1.00 74.88 78 GLY A O 1
ATOM 648 N N . ILE A 1 79 ? -16.913 -1.025 26.870 1.00 74.56 79 ILE A N 1
ATOM 649 C CA . ILE A 1 79 ? -1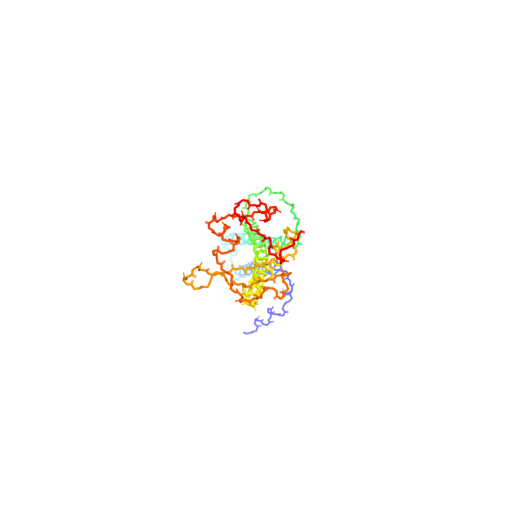6.384 -0.476 25.615 1.00 74.56 79 ILE A CA 1
ATOM 650 C C . ILE A 1 79 ? -15.031 -1.102 25.263 1.00 74.56 79 ILE A C 1
ATOM 652 O O . ILE A 1 79 ? -14.824 -1.552 24.140 1.00 74.56 79 ILE A O 1
ATOM 656 N N . SER A 1 80 ? -14.118 -1.230 26.232 1.00 72.12 80 SER A N 1
ATOM 657 C CA . SER A 1 80 ? -12.823 -1.890 26.005 1.00 72.12 80 SER A CA 1
ATOM 658 C C . SER A 1 80 ? -12.970 -3.337 25.508 1.00 72.12 80 SER A C 1
ATOM 660 O O . SER A 1 80 ? -12.161 -3.803 24.700 1.00 72.12 80 SER A O 1
ATOM 662 N N . ARG A 1 81 ? -13.996 -4.057 25.978 1.00 71.94 81 ARG A N 1
ATOM 663 C CA . ARG A 1 81 ? -14.302 -5.414 25.513 1.00 71.94 81 ARG A CA 1
ATOM 664 C C . ARG A 1 81 ? -14.929 -5.421 24.125 1.00 71.94 81 ARG A C 1
ATOM 666 O O . ARG A 1 81 ? -14.564 -6.289 23.337 1.00 71.94 81 ARG A O 1
ATOM 673 N N . GLU A 1 82 ? -15.816 -4.477 23.834 1.00 69.31 82 GLU A N 1
ATOM 674 C CA . GLU A 1 82 ? -16.488 -4.375 22.537 1.00 69.31 82 GLU A CA 1
ATOM 675 C C . GLU A 1 82 ? -15.506 -3.992 21.422 1.00 69.31 82 GLU A C 1
ATOM 677 O O . GLU A 1 82 ? -15.452 -4.667 20.398 1.00 69.31 82 GLU A O 1
ATOM 682 N N . VAL A 1 83 ? -14.603 -3.036 21.678 1.00 68.25 83 VAL A N 1
ATOM 683 C CA . VAL A 1 83 ? -13.488 -2.703 20.769 1.00 68.25 83 VAL A CA 1
ATOM 684 C C . VAL A 1 83 ? -12.651 -3.942 20.472 1.00 68.25 83 VAL A C 1
ATOM 686 O O . VAL A 1 83 ? -12.402 -4.267 19.314 1.00 68.25 83 VAL A O 1
ATOM 689 N N . LYS A 1 84 ? -12.267 -4.701 21.507 1.00 67.88 84 LYS A N 1
ATOM 690 C CA . LYS A 1 84 ? -11.524 -5.950 21.310 1.00 67.88 84 LYS A CA 1
ATOM 691 C C . LYS A 1 84 ? -12.327 -6.944 20.464 1.00 67.88 84 LYS A C 1
ATOM 693 O O . LYS A 1 84 ? -11.758 -7.615 19.614 1.00 67.88 84 LYS A O 1
ATOM 698 N N . LYS A 1 85 ? -13.636 -7.058 20.681 1.00 68.00 85 LYS A N 1
ATOM 699 C CA . LYS A 1 85 ? -14.489 -8.023 19.981 1.00 68.00 85 LYS A CA 1
ATOM 700 C C . LYS A 1 85 ? -14.689 -7.668 18.505 1.00 68.00 85 LYS A C 1
ATOM 702 O O . LYS A 1 85 ? -14.525 -8.566 17.681 1.00 68.00 85 LYS A O 1
ATOM 707 N N . HIS A 1 86 ? -14.957 -6.404 18.170 1.00 64.44 86 HIS A N 1
ATOM 708 C CA . HIS A 1 86 ? -15.097 -5.938 16.782 1.00 64.44 86 HIS A CA 1
ATOM 709 C C . HIS A 1 86 ? -13.793 -6.008 15.981 1.00 64.44 86 HIS A C 1
ATOM 711 O O . HIS A 1 86 ? -13.833 -6.221 14.772 1.00 64.44 86 HIS A O 1
ATOM 717 N N . VAL A 1 87 ? -12.634 -5.888 16.636 1.00 59.50 87 VAL A N 1
ATOM 718 C CA . VAL A 1 87 ? -11.326 -6.079 15.984 1.00 59.50 87 VAL A CA 1
ATOM 719 C C . VAL A 1 87 ? -11.117 -7.535 15.545 1.00 59.50 87 VAL A C 1
ATOM 721 O O . VAL A 1 87 ? -10.538 -7.781 14.492 1.00 59.50 87 VAL A O 1
ATOM 724 N N . PHE A 1 88 ? -11.619 -8.512 16.309 1.00 57.72 88 PHE A N 1
ATOM 725 C CA . PHE A 1 88 ? -11.433 -9.939 15.995 1.00 57.72 88 PHE A CA 1
ATOM 726 C C . PHE A 1 88 ? -12.624 -10.596 15.288 1.00 57.72 88 PHE A C 1
ATOM 728 O O . PHE A 1 88 ? -12.468 -11.653 14.681 1.00 57.72 88 PHE A O 1
ATOM 735 N N . SER A 1 89 ? -13.804 -9.986 15.353 1.00 52.59 89 SER A N 1
ATOM 736 C CA . SER A 1 89 ? -15.045 -10.518 14.791 1.00 52.59 89 SER A CA 1
ATOM 737 C C . SER A 1 89 ? -15.588 -9.449 13.855 1.00 52.59 89 SER A C 1
ATOM 739 O O . SER A 1 89 ? -16.232 -8.508 14.306 1.00 52.59 89 SER A O 1
ATOM 741 N N . GLY A 1 90 ? -15.274 -9.551 12.563 1.00 50.62 90 GLY A N 1
ATOM 742 C CA . GLY A 1 90 ? -15.664 -8.588 11.525 1.00 50.62 90 GLY A CA 1
ATOM 743 C C . GLY A 1 90 ? -17.168 -8.526 11.229 1.00 50.62 90 GLY A C 1
ATOM 744 O O . GLY A 1 90 ? -17.544 -8.298 10.084 1.00 50.62 90 GLY A O 1
ATOM 745 N N . ASP A 1 91 ? -18.016 -8.751 12.230 1.00 43.53 91 ASP A N 1
ATOM 746 C CA . ASP A 1 91 ? -19.463 -8.757 12.102 1.00 43.53 91 ASP A CA 1
ATOM 747 C C . ASP A 1 91 ? -20.042 -7.419 12.575 1.00 43.53 91 ASP A C 1
ATOM 749 O O . ASP A 1 91 ? -19.800 -6.956 13.695 1.00 43.53 91 ASP A O 1
ATOM 753 N N . GLN A 1 92 ? -20.759 -6.771 11.662 1.00 49.66 92 GLN A N 1
ATOM 754 C CA . GLN A 1 92 ? -21.408 -5.484 11.860 1.00 49.66 92 GLN A CA 1
ATOM 755 C C . GLN A 1 92 ? -22.905 -5.717 11.990 1.00 49.66 92 GLN A C 1
ATOM 757 O O . GLN A 1 92 ? -23.623 -5.694 10.995 1.00 49.66 92 GLN A O 1
ATOM 762 N N . THR A 1 93 ? -23.387 -5.859 13.218 1.00 47.06 93 THR A N 1
ATOM 763 C CA . THR A 1 93 ? -24.791 -5.582 13.523 1.00 47.06 93 THR A CA 1
ATOM 764 C C . THR A 1 93 ? -24.906 -5.010 14.924 1.00 47.06 93 THR A C 1
ATOM 766 O O . THR A 1 93 ? -24.812 -5.750 15.901 1.00 47.06 93 THR A O 1
ATOM 769 N N . ALA A 1 94 ? -25.158 -3.707 15.010 1.00 47.19 94 ALA A N 1
ATOM 770 C CA . ALA A 1 94 ? -25.902 -3.119 16.116 1.00 47.19 94 ALA A CA 1
ATOM 771 C C . ALA A 1 94 ? -26.508 -1.781 15.666 1.00 47.19 94 ALA A C 1
ATOM 773 O O . ALA A 1 94 ? -25.873 -0.733 15.702 1.00 47.19 94 ALA A O 1
ATOM 774 N N . GLU A 1 95 ? -27.762 -1.841 15.216 1.00 45.34 95 GLU A N 1
ATOM 775 C CA . GLU A 1 95 ? -28.685 -0.717 15.341 1.00 45.34 95 GLU A CA 1
ATOM 776 C C . GLU A 1 95 ? -28.990 -0.501 16.831 1.00 45.34 95 GLU A C 1
ATOM 778 O O . GLU A 1 95 ? -29.300 -1.455 17.545 1.00 45.34 95 GLU A O 1
ATOM 783 N N . GLY A 1 96 ? -28.957 0.747 17.297 1.00 41.66 96 GLY A N 1
ATOM 784 C CA . GLY A 1 96 ? -29.340 1.070 18.670 1.00 41.66 96 GLY A CA 1
ATOM 785 C C . GLY A 1 96 ? -29.262 2.557 18.979 1.00 41.66 96 GLY A C 1
ATOM 786 O O . GLY A 1 96 ? -28.270 3.036 19.505 1.00 41.66 96 GLY A O 1
ATOM 787 N N . LYS A 1 97 ? -30.331 3.293 18.656 1.00 52.66 97 LYS A N 1
ATOM 788 C CA . LYS A 1 97 ? -30.555 4.674 19.110 1.00 52.66 97 LYS A CA 1
ATOM 789 C C . LYS A 1 97 ? -30.564 4.746 20.643 1.00 52.66 97 LYS A C 1
ATOM 791 O O . LYS A 1 97 ? -31.442 4.164 21.274 1.00 52.66 97 LYS A O 1
ATOM 796 N N . GLY A 1 98 ? -29.679 5.559 21.204 1.00 43.31 98 GLY A N 1
ATOM 797 C CA . GLY A 1 98 ? -29.713 6.061 22.579 1.00 43.31 98 GLY A CA 1
ATOM 798 C C . GLY A 1 98 ? -28.726 7.220 22.691 1.00 43.31 98 GLY A C 1
ATOM 799 O O . GLY A 1 98 ? -27.714 7.192 22.000 1.00 43.31 98 GLY A O 1
ATOM 800 N N . GLU A 1 99 ? -29.062 8.266 23.453 1.00 49.38 99 GLU A N 1
ATOM 801 C CA . GLU A 1 99 ? -28.240 9.474 23.652 1.00 49.38 99 GLU A CA 1
ATOM 802 C C . GLU A 1 99 ? -26.741 9.159 23.716 1.00 49.38 99 GLU A C 1
ATOM 804 O O . GLU A 1 99 ? -26.300 8.364 24.542 1.00 49.38 99 GLU A O 1
ATOM 809 N N . SER A 1 100 ? -25.999 9.774 22.795 1.00 55.16 100 SER A N 1
ATOM 810 C CA . SER A 1 100 ? -24.601 9.507 22.467 1.00 55.16 100 SER A CA 1
ATOM 811 C C . SER A 1 100 ? -23.697 9.509 23.697 1.00 55.16 100 SER A C 1
ATOM 813 O O . SER A 1 100 ? -23.365 10.578 24.205 1.00 55.16 100 SER A O 1
ATOM 815 N N . ASP A 1 101 ? -23.267 8.326 24.134 1.00 70.44 101 ASP A N 1
ATOM 816 C CA . ASP A 1 101 ? -22.191 8.182 25.110 1.00 70.44 101 ASP A CA 1
ATOM 817 C C . ASP A 1 101 ? -20.881 8.573 24.404 1.00 70.44 101 ASP A C 1
ATOM 819 O O . ASP A 1 101 ? -20.458 7.935 23.434 1.00 70.44 101 ASP A O 1
ATOM 823 N N . GLU A 1 102 ? -20.239 9.665 24.826 1.00 73.69 102 GLU A N 1
ATOM 824 C CA . GLU A 1 102 ? -19.043 10.200 24.164 1.00 73.69 102 GLU A CA 1
ATOM 825 C C . GLU A 1 102 ? -17.906 9.169 24.108 1.00 73.69 102 GLU A C 1
ATOM 827 O O . GLU A 1 102 ? -17.073 9.200 23.200 1.00 73.69 102 GLU A O 1
ATOM 832 N N . LEU A 1 103 ? -17.892 8.223 25.051 1.00 69.31 103 LEU A N 1
ATOM 833 C CA . LEU A 1 103 ? -16.923 7.132 25.098 1.00 69.31 103 LEU A CA 1
ATOM 834 C C . LEU A 1 103 ? -17.132 6.095 23.985 1.00 69.31 103 LEU A C 1
ATOM 836 O O . LEU A 1 103 ? -16.147 5.543 23.490 1.00 69.31 103 LEU A O 1
ATOM 840 N N . GLU A 1 104 ? -18.374 5.845 23.572 1.00 72.12 104 GLU A N 1
ATOM 841 C CA . GLU A 1 104 ? -18.701 4.923 22.475 1.00 72.12 104 GLU A CA 1
ATOM 842 C C . GLU A 1 104 ? -18.263 5.520 21.131 1.00 72.12 104 GLU A C 1
ATOM 844 O O . GLU A 1 104 ? -17.530 4.887 20.371 1.00 72.12 104 GLU A O 1
ATOM 849 N N . ASN A 1 105 ? -18.539 6.810 20.914 1.00 77.94 105 ASN A N 1
ATOM 850 C CA . ASN A 1 105 ? -18.061 7.542 19.735 1.00 77.94 105 ASN A CA 1
ATOM 851 C C . ASN A 1 105 ? -16.523 7.561 19.620 1.00 77.94 105 ASN A C 1
ATOM 853 O O . ASN A 1 105 ? -15.968 7.480 18.516 1.00 77.94 105 ASN A O 1
ATOM 857 N N . ILE A 1 106 ? -15.812 7.684 20.748 1.00 79.12 106 ILE A N 1
ATOM 858 C CA . ILE A 1 106 ? -14.342 7.618 20.774 1.00 79.12 106 ILE A CA 1
ATOM 859 C C . ILE A 1 106 ? -13.869 6.218 20.377 1.00 79.12 106 ILE A C 1
ATOM 861 O O . ILE A 1 106 ? -12.944 6.093 19.573 1.00 79.12 106 ILE A O 1
ATOM 865 N N . ALA A 1 107 ? -14.499 5.173 20.908 1.00 77.38 107 ALA A N 1
ATOM 866 C CA . ALA A 1 107 ? -14.158 3.792 20.590 1.00 77.38 107 ALA A CA 1
ATOM 867 C C . ALA A 1 107 ? -14.348 3.470 19.101 1.00 77.38 107 ALA A C 1
ATOM 869 O O . ALA A 1 107 ? -13.435 2.927 18.473 1.00 77.38 107 ALA A O 1
ATOM 870 N N . ASP A 1 108 ? -15.465 3.897 18.516 1.00 80.25 108 ASP A N 1
ATOM 871 C CA . ASP A 1 108 ? -15.739 3.738 17.086 1.00 80.25 108 ASP A CA 1
ATOM 872 C C . ASP A 1 108 ? -14.726 4.491 16.220 1.00 80.25 108 ASP A C 1
ATOM 874 O O . ASP A 1 108 ? -14.216 3.960 15.226 1.00 80.25 108 ASP A O 1
ATOM 878 N N . SER A 1 109 ? -14.365 5.710 16.632 1.00 81.50 109 SER A N 1
ATOM 879 C CA . SER A 1 109 ? -13.343 6.515 15.957 1.00 81.50 109 SER A CA 1
ATOM 880 C C . SER A 1 109 ? -11.970 5.837 15.989 1.00 81.50 109 SER A C 1
ATOM 882 O O . SER A 1 109 ? -11.268 5.816 14.974 1.00 81.50 109 SER A O 1
ATOM 884 N N . PHE A 1 110 ? -11.595 5.231 17.121 1.00 84.19 110 PHE A N 1
ATOM 885 C CA . PHE A 1 110 ? -10.358 4.456 17.245 1.00 84.19 110 PHE A CA 1
ATOM 886 C C . PHE A 1 110 ? -10.367 3.217 16.343 1.00 84.19 110 PHE A C 1
ATOM 888 O O . PHE A 1 110 ? -9.405 3.003 15.603 1.00 84.19 110 PHE A O 1
ATOM 895 N N . ALA A 1 111 ? -11.460 2.451 16.328 1.00 80.25 111 ALA A N 1
ATOM 896 C CA . ALA A 1 111 ? -11.591 1.267 15.476 1.00 80.25 111 ALA A CA 1
ATOM 897 C C . ALA A 1 111 ? -11.583 1.619 13.974 1.00 80.25 111 ALA A C 1
ATOM 899 O O . ALA A 1 111 ? -11.068 0.872 13.138 1.00 80.25 111 ALA A O 1
ATOM 900 N N . ALA A 1 112 ? -12.154 2.764 13.592 1.00 84.62 112 ALA A N 1
ATOM 901 C CA . ALA A 1 112 ? -12.079 3.267 12.221 1.00 84.62 112 ALA A CA 1
ATOM 902 C C . ALA A 1 112 ? -10.651 3.699 11.847 1.00 84.62 112 ALA A C 1
ATOM 904 O O . ALA A 1 112 ? -10.190 3.419 10.738 1.00 84.62 112 ALA A O 1
ATOM 905 N N . MET A 1 113 ? -9.938 4.354 12.768 1.00 86.62 113 MET A N 1
ATOM 906 C CA . MET A 1 113 ? -8.553 4.782 12.567 1.00 86.62 113 MET A CA 1
ATOM 907 C C . MET A 1 113 ? -7.602 3.591 12.407 1.00 86.62 113 MET A C 1
ATOM 909 O O . MET A 1 113 ? -6.765 3.612 11.506 1.00 86.62 113 MET A O 1
ATOM 913 N N . GLU A 1 114 ? -7.770 2.537 13.207 1.00 84.94 114 GLU A N 1
ATOM 914 C CA . GLU A 1 114 ? -6.983 1.300 13.111 1.00 84.94 114 GLU A CA 1
ATOM 915 C C . GLU A 1 114 ? -7.148 0.633 11.737 1.00 84.94 114 GLU A C 1
ATOM 917 O O . GLU A 1 114 ? -6.162 0.385 11.042 1.00 84.94 114 GLU A O 1
ATOM 922 N N . ARG A 1 115 ? -8.394 0.470 11.271 1.00 86.75 115 ARG A N 1
ATOM 923 C CA . ARG A 1 115 ? -8.689 -0.067 9.928 1.00 86.75 115 ARG A CA 1
ATOM 924 C C . ARG A 1 115 ? -8.059 0.767 8.812 1.00 86.75 115 ARG A C 1
ATOM 926 O O . ARG A 1 115 ? -7.576 0.233 7.809 1.00 86.75 115 ARG A O 1
ATOM 933 N N . ARG A 1 116 ? -8.060 2.093 8.975 1.00 90.88 116 ARG A N 1
ATOM 934 C CA . ARG A 1 116 ? -7.473 3.025 8.006 1.00 90.88 116 ARG A CA 1
ATOM 935 C C . ARG A 1 116 ? -5.948 2.938 7.990 1.00 90.88 116 ARG A C 1
ATOM 937 O O . ARG A 1 116 ? -5.368 3.026 6.910 1.00 90.88 116 ARG A O 1
ATOM 944 N N . ALA A 1 117 ? -5.321 2.740 9.149 1.00 92.25 117 ALA A N 1
ATOM 945 C CA . ALA A 1 117 ? -3.882 2.538 9.270 1.00 92.25 117 ALA A CA 1
ATOM 946 C C . ALA A 1 117 ? -3.447 1.233 8.589 1.00 92.25 117 ALA A C 1
ATOM 948 O O . ALA A 1 117 ? -2.564 1.269 7.736 1.00 92.25 117 ALA A O 1
ATOM 949 N N . ASP A 1 118 ? -4.121 0.118 8.874 1.00 89.19 118 ASP A N 1
ATOM 950 C CA . ASP A 1 118 ? -3.814 -1.191 8.277 1.00 89.19 118 ASP A CA 1
ATOM 951 C C . ASP A 1 118 ? -3.942 -1.175 6.740 1.00 89.19 118 ASP A C 1
ATOM 953 O O . ASP A 1 118 ? -3.041 -1.573 5.992 1.00 89.19 118 ASP A O 1
ATOM 957 N N . SER A 1 119 ? -5.018 -0.553 6.250 1.00 92.81 119 SER A N 1
ATOM 958 C CA . SER A 1 119 ? -5.224 -0.327 4.816 1.00 92.81 119 SER A CA 1
ATOM 959 C C . SER A 1 119 ? -4.137 0.558 4.193 1.00 92.81 119 SER A C 1
ATOM 961 O O . SER A 1 119 ? -3.756 0.354 3.037 1.00 92.81 119 SER A O 1
ATOM 963 N N . ALA A 1 120 ? -3.651 1.570 4.918 1.00 94.75 120 ALA A N 1
ATOM 964 C CA . ALA A 1 120 ? -2.589 2.455 4.445 1.00 94.75 120 ALA A CA 1
ATOM 965 C C . ALA A 1 120 ? -1.237 1.733 4.384 1.00 94.75 120 ALA A C 1
ATOM 967 O O . ALA A 1 120 ? -0.525 1.888 3.390 1.00 94.75 120 ALA A O 1
ATOM 968 N N . PHE A 1 121 ? -0.918 0.901 5.381 1.00 96.12 121 PHE A N 1
ATOM 969 C CA . PHE A 1 121 ? 0.284 0.065 5.377 1.00 96.12 121 PHE A CA 1
ATOM 970 C C . PHE A 1 121 ? 0.285 -0.910 4.201 1.00 96.12 121 PHE A C 1
ATOM 972 O O . PHE A 1 121 ? 1.241 -0.916 3.429 1.00 96.12 121 PHE A O 1
ATOM 979 N N . SER A 1 122 ? -0.823 -1.619 3.973 1.00 94.06 122 SER A N 1
ATOM 980 C CA . SER A 1 122 ? -0.963 -2.537 2.831 1.00 94.06 122 SER A CA 1
ATOM 981 C C . SER A 1 122 ? -0.770 -1.829 1.479 1.00 94.06 122 SER A C 1
ATOM 983 O O . SER A 1 122 ? -0.129 -2.344 0.560 1.00 94.06 122 SER A O 1
ATOM 985 N N . ARG A 1 123 ? -1.301 -0.604 1.336 1.00 95.75 123 ARG A N 1
ATOM 986 C CA . ARG A 1 123 ? -1.109 0.215 0.124 1.00 95.75 123 ARG A CA 1
ATOM 987 C C . ARG A 1 123 ? 0.339 0.666 -0.046 1.00 95.75 123 ARG A C 1
ATOM 989 O O . ARG A 1 123 ? 0.826 0.687 -1.176 1.00 95.75 123 ARG A O 1
ATOM 996 N N . LEU A 1 124 ? 1.002 1.044 1.046 1.00 96.50 124 LEU A N 1
ATOM 997 C CA . LEU A 1 124 ? 2.401 1.457 1.032 1.00 96.50 124 LEU A CA 1
ATOM 998 C C . LEU A 1 124 ? 3.310 0.287 0.652 1.00 96.50 124 LEU A C 1
ATOM 1000 O O . LEU A 1 124 ? 4.154 0.452 -0.221 1.00 96.50 124 LEU A O 1
ATOM 1004 N N . GLU A 1 125 ? 3.095 -0.892 1.233 1.00 95.25 125 GLU A N 1
ATOM 1005 C CA . GLU A 1 125 ? 3.863 -2.104 0.931 1.00 95.25 125 GLU A CA 1
ATOM 1006 C C . GLU A 1 125 ? 3.758 -2.478 -0.552 1.00 95.25 125 GLU A C 1
ATOM 1008 O O . GLU A 1 125 ? 4.772 -2.666 -1.230 1.00 95.25 125 GLU A O 1
ATOM 1013 N N . ARG A 1 126 ? 2.541 -2.446 -1.108 1.00 95.38 126 ARG A N 1
ATOM 1014 C CA . ARG A 1 126 ? 2.331 -2.647 -2.546 1.00 95.38 126 ARG A CA 1
ATOM 1015 C C . ARG A 1 126 ? 3.060 -1.599 -3.392 1.00 95.38 126 ARG A C 1
ATOM 1017 O O . ARG A 1 126 ? 3.673 -1.951 -4.395 1.00 95.38 126 ARG A O 1
ATOM 1024 N N . LYS A 1 127 ? 3.020 -0.319 -3.004 1.00 95.00 127 LYS A N 1
ATOM 1025 C CA . LYS A 1 127 ? 3.719 0.754 -3.732 1.00 95.00 127 LYS A CA 1
ATOM 1026 C C . LYS A 1 127 ? 5.237 0.621 -3.661 1.00 95.00 127 LYS A C 1
ATOM 1028 O O . LYS A 1 127 ? 5.897 0.860 -4.666 1.00 95.00 127 LYS A O 1
ATOM 1033 N N . VAL A 1 128 ? 5.782 0.211 -2.519 1.00 96.69 128 VAL A N 1
ATOM 1034 C CA . VAL A 1 128 ? 7.214 -0.085 -2.363 1.00 96.69 128 VAL A CA 1
ATOM 1035 C C . VAL A 1 128 ? 7.620 -1.236 -3.283 1.00 96.69 128 VAL A C 1
ATOM 1037 O O . VAL A 1 128 ? 8.620 -1.113 -3.985 1.00 96.69 128 VAL A O 1
ATOM 1040 N N . SER A 1 129 ? 6.822 -2.306 -3.350 1.00 94.44 129 SER A N 1
ATOM 1041 C CA . SER A 1 129 ? 7.061 -3.422 -4.273 1.00 94.44 129 SER A CA 1
ATOM 1042 C C . SER A 1 129 ? 7.011 -2.983 -5.743 1.00 94.44 129 SER A C 1
ATOM 1044 O O . SER A 1 129 ? 7.950 -3.257 -6.487 1.00 94.44 129 SER A O 1
ATOM 1046 N N . GLU A 1 130 ? 5.982 -2.228 -6.152 1.00 94.81 130 GLU A N 1
ATOM 1047 C CA . GLU A 1 130 ? 5.868 -1.674 -7.513 1.00 94.81 130 GLU A CA 1
ATOM 1048 C C . GLU A 1 130 ? 7.092 -0.809 -7.880 1.00 94.81 130 GLU A C 1
ATOM 1050 O O . GLU A 1 130 ? 7.646 -0.947 -8.969 1.00 94.81 130 GLU A O 1
ATOM 1055 N N . VAL A 1 131 ? 7.554 0.052 -6.965 1.00 95.75 131 VAL A N 1
ATOM 1056 C CA . VAL A 1 131 ? 8.745 0.894 -7.177 1.00 95.75 131 VAL A CA 1
ATOM 1057 C C . VAL A 1 131 ? 10.031 0.065 -7.237 1.00 95.75 131 VAL A C 1
ATOM 1059 O O . VAL A 1 131 ? 10.893 0.364 -8.060 1.00 95.75 131 VAL A O 1
ATOM 1062 N N . SER A 1 132 ? 10.167 -0.980 -6.415 1.00 93.00 132 SER A N 1
ATOM 1063 C CA . SER A 1 132 ? 11.327 -1.881 -6.456 1.00 93.00 132 SER A CA 1
ATOM 1064 C C . SER A 1 132 ? 11.429 -2.598 -7.799 1.00 93.00 132 SER A C 1
ATOM 1066 O O . SER A 1 132 ? 12.502 -2.629 -8.389 1.00 93.00 132 SER A O 1
ATOM 1068 N N . LEU A 1 133 ? 10.304 -3.087 -8.327 1.00 91.31 133 LEU A N 1
ATOM 1069 C CA . LEU A 1 133 ? 10.254 -3.713 -9.650 1.00 91.31 133 LEU A CA 1
ATOM 1070 C C . LEU A 1 133 ? 10.639 -2.728 -10.759 1.00 91.31 133 LEU A C 1
ATOM 1072 O O . LEU A 1 133 ? 11.427 -3.061 -11.638 1.00 91.31 133 LEU A O 1
ATOM 1076 N N . LEU A 1 134 ? 10.125 -1.493 -10.712 1.00 90.19 134 LEU A N 1
ATOM 1077 C CA . LEU A 1 134 ? 10.522 -0.454 -11.669 1.00 90.19 134 LEU A CA 1
ATOM 1078 C C . LEU A 1 134 ? 12.018 -0.133 -11.579 1.00 90.19 134 LEU A C 1
ATOM 1080 O O . LEU A 1 134 ? 12.656 0.085 -12.608 1.00 90.19 134 LEU A O 1
ATOM 1084 N N . LYS A 1 135 ? 12.582 -0.123 -10.368 1.00 89.00 135 LYS A N 1
ATOM 1085 C CA . LYS A 1 135 ? 14.017 0.062 -10.157 1.00 89.00 135 LYS A CA 1
ATOM 1086 C C . LYS A 1 135 ? 14.824 -1.097 -10.736 1.00 89.00 135 LYS A C 1
ATOM 1088 O O . LYS A 1 135 ? 15.771 -0.836 -11.460 1.00 89.00 135 LYS A O 1
ATOM 1093 N N . GLU A 1 136 ? 14.443 -2.343 -10.472 1.00 84.62 136 GLU A N 1
ATOM 1094 C CA . GLU A 1 136 ? 15.114 -3.522 -11.036 1.00 84.62 136 GLU A CA 1
ATOM 1095 C C . GLU A 1 136 ? 15.088 -3.503 -12.569 1.00 84.62 136 GLU A C 1
ATOM 1097 O O . GLU A 1 136 ? 16.113 -3.737 -13.204 1.00 84.62 136 GLU A O 1
ATOM 1102 N N . LEU A 1 137 ? 13.952 -3.139 -13.176 1.00 82.88 137 LEU A N 1
ATOM 1103 C CA . LEU A 1 137 ? 13.854 -2.942 -14.625 1.00 82.88 137 LEU A CA 1
ATOM 1104 C C . LEU A 1 137 ? 14.754 -1.798 -15.113 1.00 82.88 137 LEU A C 1
ATOM 1106 O O . LEU A 1 137 ? 15.406 -1.933 -16.144 1.00 82.88 137 LEU A O 1
ATOM 1110 N N . SER A 1 138 ? 14.813 -0.684 -14.381 1.00 78.19 138 SER A N 1
ATOM 1111 C CA . SER A 1 138 ? 15.700 0.439 -14.705 1.00 78.19 138 SER A CA 1
ATOM 1112 C C . SER A 1 138 ? 17.176 0.051 -14.608 1.00 78.19 138 SER A C 1
ATOM 1114 O O . SER A 1 138 ? 17.959 0.452 -15.463 1.00 78.19 138 SER A O 1
ATOM 1116 N N . ASP A 1 139 ? 17.555 -0.727 -13.596 1.00 73.19 139 ASP A N 1
ATOM 1117 C CA . ASP A 1 139 ? 18.924 -1.197 -13.393 1.00 73.19 139 ASP A CA 1
ATOM 1118 C C . ASP A 1 139 ? 19.305 -2.213 -14.485 1.00 73.19 139 ASP A C 1
ATOM 1120 O O . ASP A 1 139 ? 20.390 -2.117 -15.055 1.00 73.19 139 ASP A O 1
ATOM 1124 N N . LEU A 1 140 ? 18.391 -3.109 -14.882 1.00 67.69 140 LEU A N 1
ATOM 1125 C CA . LEU A 1 140 ? 18.579 -3.997 -16.039 1.00 67.69 140 LEU A CA 1
ATOM 1126 C C . LEU A 1 140 ? 18.753 -3.214 -17.348 1.00 67.69 140 LEU A C 1
ATOM 1128 O O . LEU A 1 140 ? 19.615 -3.552 -18.150 1.00 67.69 140 LEU A O 1
ATOM 1132 N N . CYS A 1 141 ? 17.991 -2.138 -17.546 1.00 59.31 141 CYS A N 1
ATOM 1133 C CA . CYS A 1 141 ? 18.154 -1.255 -18.702 1.00 59.31 141 CYS A CA 1
ATOM 1134 C C . CYS A 1 141 ? 1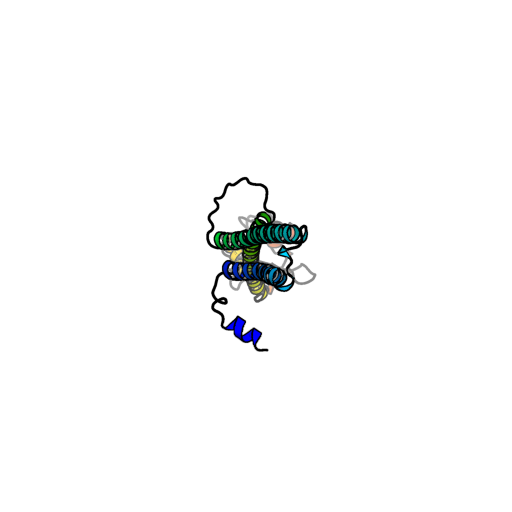9.451 -0.427 -18.656 1.00 59.31 141 CYS A C 1
ATOM 1136 O O . CYS A 1 141 ? 19.897 0.036 -19.700 1.00 59.31 141 CYS A O 1
ATOM 1138 N N . TYR A 1 142 ? 20.048 -0.205 -17.479 1.00 56.97 142 TYR A N 1
ATOM 1139 C CA . TYR A 1 142 ? 21.246 0.630 -17.318 1.00 56.97 142 TYR A CA 1
ATOM 1140 C C . TYR A 1 142 ? 22.555 -0.179 -17.335 1.00 56.97 142 TYR A C 1
ATOM 1142 O O . TYR A 1 142 ? 23.597 0.345 -17.721 1.00 56.97 142 TYR A O 1
ATOM 1150 N N . VAL A 1 143 ? 22.524 -1.456 -16.941 1.00 53.59 143 VAL A N 1
ATOM 1151 C CA . VAL A 1 143 ? 23.731 -2.280 -16.732 1.00 53.59 143 VAL A CA 1
ATOM 1152 C C . VAL A 1 143 ? 24.250 -2.962 -18.016 1.00 53.59 143 VAL A C 1
ATOM 1154 O O . VAL A 1 143 ? 25.329 -3.547 -17.985 1.00 53.59 143 VAL A O 1
ATOM 1157 N N . THR A 1 144 ? 23.573 -2.848 -19.169 1.00 54.31 144 THR A N 1
ATOM 1158 C CA . THR A 1 144 ? 23.960 -3.588 -20.401 1.00 54.31 144 THR A CA 1
ATOM 1159 C C . THR A 1 144 ? 24.118 -2.771 -21.690 1.00 54.31 144 THR A C 1
ATOM 1161 O O . THR A 1 144 ? 24.086 -3.348 -22.767 1.00 54.31 144 THR A O 1
ATOM 1164 N N . LEU A 1 145 ? 24.295 -1.447 -21.662 1.00 55.44 145 LEU A N 1
ATOM 1165 C CA . LEU A 1 145 ? 24.382 -0.696 -22.925 1.00 55.44 145 LEU A CA 1
ATOM 1166 C C . LEU A 1 145 ? 25.807 -0.532 -23.454 1.00 55.44 145 LEU A C 1
ATOM 1168 O O . LEU A 1 145 ? 26.423 0.526 -23.318 1.00 55.44 145 LEU A O 1
ATOM 1172 N N . ASP A 1 146 ? 26.271 -1.538 -24.187 1.00 67.62 146 ASP A N 1
ATOM 1173 C CA . ASP A 1 146 ? 26.926 -1.199 -25.444 1.00 67.62 146 ASP A CA 1
ATOM 1174 C C . ASP A 1 146 ? 25.855 -0.568 -26.353 1.00 67.62 146 ASP A C 1
ATOM 1176 O O . ASP A 1 146 ? 24.783 -1.140 -26.577 1.00 67.62 146 ASP A O 1
ATOM 1180 N N . SER A 1 147 ? 26.101 0.653 -26.838 1.00 67.31 147 SER A N 1
ATOM 1181 C CA . SER A 1 147 ? 25.173 1.339 -27.745 1.00 67.31 147 SER A CA 1
ATOM 1182 C C . SER A 1 147 ? 24.872 0.491 -28.984 1.00 67.31 147 SER A C 1
ATOM 1184 O O . SER A 1 147 ? 23.817 0.670 -29.591 1.00 67.31 147 SER A O 1
ATOM 1186 N N . GLU A 1 148 ? 25.779 -0.402 -29.375 1.00 73.62 148 GLU A N 1
ATOM 1187 C CA . GLU A 1 148 ? 25.597 -1.298 -30.516 1.00 73.62 148 GLU A CA 1
ATOM 1188 C C . GLU A 1 148 ? 24.636 -2.454 -30.199 1.00 73.62 148 GLU A C 1
ATOM 1190 O O . GLU A 1 148 ? 23.790 -2.789 -31.032 1.00 73.62 148 GLU A O 1
ATOM 1195 N N . GLU A 1 149 ? 24.658 -2.990 -28.974 1.00 79.12 149 GLU A N 1
ATOM 1196 C CA . GLU A 1 149 ? 23.783 -4.092 -28.551 1.00 79.12 149 GLU A CA 1
ATOM 1197 C C . GLU A 1 149 ? 22.306 -3.672 -28.535 1.00 79.12 149 GLU A C 1
ATOM 1199 O O . GLU A 1 149 ? 21.440 -4.383 -29.053 1.00 79.12 149 GLU A O 1
ATOM 1204 N N . LEU A 1 150 ? 21.999 -2.461 -28.055 1.00 83.62 150 LEU A N 1
ATOM 1205 C CA . LEU A 1 150 ? 20.629 -1.943 -28.130 1.00 83.62 150 LEU A CA 1
ATOM 1206 C C . LEU A 1 150 ? 20.137 -1.740 -29.558 1.00 83.62 150 LEU A C 1
ATOM 1208 O O . LEU A 1 150 ? 18.969 -2.018 -29.854 1.00 83.62 150 LEU A O 1
ATOM 1212 N N . LEU A 1 151 ? 20.991 -1.212 -30.434 1.00 87.25 151 LEU A N 1
ATOM 1213 C CA . LEU A 1 151 ? 20.625 -0.991 -31.829 1.00 87.25 151 LEU A CA 1
ATOM 1214 C C . LEU A 1 151 ? 20.396 -2.328 -32.533 1.00 87.25 151 LEU A C 1
ATOM 1216 O O . LEU A 1 151 ? 19.451 -2.440 -33.315 1.00 87.25 151 LEU A O 1
ATOM 1220 N N . HIS A 1 152 ? 21.178 -3.353 -32.193 1.00 88.44 152 HIS A N 1
ATOM 1221 C CA . HIS A 1 152 ? 20.977 -4.710 -32.683 1.00 88.44 152 HIS A CA 1
ATOM 1222 C C . HIS A 1 152 ? 19.646 -5.305 -32.200 1.00 88.44 152 HIS A C 1
ATOM 1224 O O . HIS A 1 152 ? 18.863 -5.784 -33.022 1.00 88.44 152 HIS A O 1
ATOM 1230 N N . ILE A 1 153 ? 19.347 -5.259 -30.896 1.00 89.50 153 ILE A N 1
ATOM 1231 C CA . ILE A 1 153 ? 18.082 -5.788 -30.349 1.00 89.50 153 ILE A CA 1
ATOM 1232 C C . ILE A 1 153 ? 16.886 -5.050 -30.963 1.00 89.50 153 ILE A C 1
ATOM 1234 O O . ILE A 1 153 ? 15.893 -5.669 -31.350 1.00 89.50 153 ILE A O 1
ATOM 1238 N N . THR A 1 154 ? 16.978 -3.726 -31.095 1.00 90.06 154 THR A N 1
ATOM 1239 C CA . THR A 1 154 ? 15.912 -2.906 -31.689 1.00 90.06 154 THR A CA 1
ATOM 1240 C C . THR A 1 154 ? 15.683 -3.270 -33.156 1.00 90.06 154 THR A C 1
ATOM 1242 O O . THR A 1 154 ? 14.535 -3.449 -33.571 1.00 90.06 154 THR A O 1
ATOM 1245 N N . LEU A 1 155 ? 16.759 -3.424 -33.935 1.00 93.69 155 LEU A N 1
ATOM 1246 C CA . LEU A 1 155 ? 16.693 -3.819 -35.341 1.00 93.69 155 LEU A CA 1
ATOM 1247 C C . LEU A 1 155 ? 16.060 -5.205 -35.509 1.00 93.69 155 LEU A C 1
ATOM 1249 O O . LEU A 1 155 ? 15.183 -5.374 -36.353 1.00 93.69 155 LEU A O 1
ATOM 1253 N N . GLU A 1 156 ? 16.435 -6.173 -34.671 1.00 93.12 156 GLU A N 1
ATOM 1254 C CA . GLU A 1 156 ? 15.869 -7.526 -34.704 1.00 93.12 156 GLU A CA 1
ATOM 1255 C C . GLU A 1 156 ? 14.345 -7.513 -34.499 1.00 93.12 156 GLU A C 1
ATOM 1257 O O . GLU A 1 156 ? 13.599 -8.193 -35.207 1.00 93.12 156 GLU A O 1
ATOM 1262 N N . ARG A 1 157 ? 13.854 -6.712 -33.544 1.00 94.06 157 ARG A N 1
ATOM 1263 C CA . ARG A 1 157 ? 12.412 -6.576 -33.284 1.00 94.06 157 ARG A CA 1
ATOM 1264 C C . ARG A 1 157 ? 11.690 -5.856 -34.420 1.00 94.06 157 ARG A C 1
ATOM 1266 O O . ARG A 1 157 ? 10.581 -6.257 -34.764 1.00 94.06 157 ARG A O 1
ATOM 1273 N N . ALA A 1 158 ? 12.309 -4.834 -35.011 1.00 94.56 158 ALA A N 1
ATOM 1274 C CA . ALA A 1 158 ? 11.739 -4.102 -36.140 1.00 94.56 158 ALA A CA 1
ATOM 1275 C C . ALA A 1 158 ? 11.574 -4.995 -37.381 1.00 94.56 158 ALA A C 1
ATOM 1277 O O . ALA A 1 158 ? 10.514 -4.968 -38.000 1.00 94.56 158 ALA A O 1
ATOM 1278 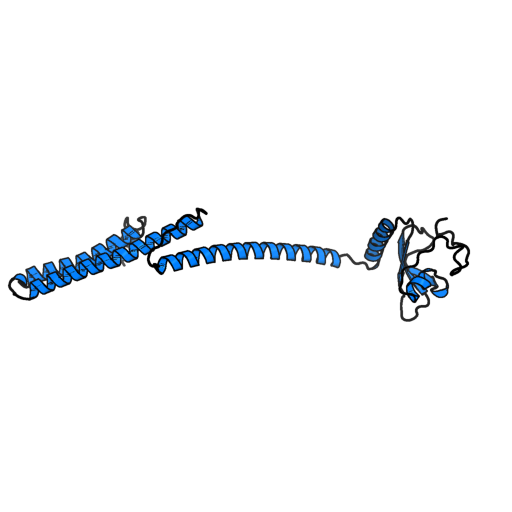N N . LEU A 1 159 ? 12.568 -5.834 -37.697 1.00 94.38 159 LEU A N 1
ATOM 1279 C CA . LEU A 1 159 ? 12.492 -6.778 -38.820 1.00 94.38 159 LEU A CA 1
ATOM 1280 C C . LEU A 1 159 ? 11.389 -7.820 -38.631 1.00 94.38 159 LEU A C 1
ATOM 1282 O O . LEU A 1 159 ? 10.631 -8.076 -39.559 1.00 94.38 159 LEU A O 1
ATOM 1286 N N . LYS A 1 160 ? 11.227 -8.345 -37.409 1.00 92.56 160 LYS A N 1
ATOM 1287 C CA . LYS A 1 160 ? 10.128 -9.269 -37.075 1.00 92.56 160 LYS A CA 1
ATOM 1288 C C . LYS A 1 160 ? 8.744 -8.637 -37.239 1.00 92.56 160 LYS A C 1
ATOM 1290 O O . LYS A 1 160 ? 7.811 -9.324 -37.628 1.00 92.56 160 LYS A O 1
ATOM 1295 N N . LEU A 1 161 ? 8.596 -7.350 -36.917 1.00 93.75 161 LEU A N 1
ATOM 1296 C CA . LEU A 1 161 ? 7.331 -6.626 -37.091 1.00 93.75 161 LEU A CA 1
ATOM 1297 C C . LEU A 1 161 ? 7.044 -6.288 -38.558 1.00 93.75 161 LEU A C 1
ATOM 1299 O O . LEU A 1 161 ? 5.881 -6.241 -38.948 1.00 93.75 161 LEU A O 1
ATOM 1303 N N . ALA A 1 162 ? 8.090 -6.021 -39.338 1.00 90.56 162 ALA A N 1
ATOM 1304 C CA . ALA A 1 162 ? 7.991 -5.675 -40.751 1.00 90.56 162 ALA A CA 1
ATOM 1305 C C . ALA A 1 162 ? 7.971 -6.897 -41.687 1.00 90.56 162 ALA A C 1
ATOM 1307 O O . ALA A 1 162 ? 7.835 -6.701 -42.889 1.00 90.56 162 ALA A O 1
ATOM 1308 N N . ASP A 1 163 ? 8.117 -8.112 -41.144 1.00 91.44 163 ASP A N 1
ATOM 1309 C CA . ASP A 1 163 ? 8.275 -9.364 -41.897 1.00 91.44 163 ASP A CA 1
ATOM 1310 C C . ASP A 1 163 ? 9.368 -9.258 -42.979 1.00 91.44 163 ASP A C 1
ATOM 1312 O O . ASP A 1 163 ? 9.143 -9.512 -44.159 1.00 91.44 163 ASP A O 1
ATOM 1316 N N . ALA A 1 164 ? 10.553 -8.784 -42.574 1.00 91.44 164 ALA A N 1
ATOM 1317 C CA . ALA A 1 164 ? 11.664 -8.477 -43.474 1.00 91.44 164 ALA A CA 1
ATOM 1318 C C . ALA A 1 164 ? 12.909 -9.332 -43.188 1.00 91.44 164 ALA A C 1
ATOM 1320 O O . ALA A 1 164 ? 13.293 -9.524 -42.033 1.00 91.44 164 ALA A O 1
ATOM 1321 N N . ASP A 1 165 ? 13.587 -9.770 -44.254 1.00 89.44 165 ASP A N 1
ATOM 1322 C CA . ASP A 1 165 ? 14.753 -10.667 -44.174 1.00 89.44 165 ASP A CA 1
ATOM 1323 C C . ASP A 1 165 ? 16.056 -9.963 -43.766 1.00 89.44 165 ASP A C 1
ATOM 1325 O O . ASP A 1 165 ? 16.944 -10.571 -43.163 1.00 89.44 165 ASP A O 1
ATOM 1329 N N . ILE A 1 166 ? 16.198 -8.681 -44.120 1.00 91.44 166 ILE A N 1
ATOM 1330 C CA . ILE A 1 166 ? 17.442 -7.920 -43.960 1.00 91.44 166 ILE A CA 1
ATOM 1331 C C . ILE A 1 166 ? 17.183 -6.506 -43.441 1.00 91.44 166 ILE A C 1
ATOM 1333 O O . ILE A 1 166 ? 16.188 -5.868 -43.788 1.00 91.44 166 ILE A O 1
ATOM 1337 N N . GLY A 1 167 ? 18.124 -5.962 -42.669 1.00 91.88 167 GLY A N 1
ATOM 1338 C CA . GLY A 1 167 ? 18.051 -4.578 -42.209 1.00 91.88 167 GLY A CA 1
ATOM 1339 C C . GLY A 1 167 ? 19.359 -4.039 -41.654 1.00 91.88 167 GLY A C 1
ATOM 1340 O O . GLY A 1 167 ? 20.264 -4.786 -41.296 1.00 91.88 167 GLY A O 1
ATOM 1341 N N . SER A 1 168 ? 19.445 -2.713 -41.558 1.00 92.75 168 SER A N 1
ATOM 1342 C CA . SER A 1 168 ? 20.597 -2.019 -40.979 1.00 92.75 168 SER A CA 1
ATOM 1343 C C . SER A 1 168 ? 20.180 -0.724 -40.290 1.00 92.75 168 SER A C 1
ATOM 1345 O O . SER A 1 168 ? 19.310 -0.015 -40.801 1.00 92.75 168 SER A O 1
ATOM 1347 N N . VAL A 1 169 ? 20.859 -0.365 -39.200 1.00 93.19 169 VAL A N 1
ATOM 1348 C CA . VAL A 1 169 ? 20.750 0.951 -38.560 1.00 93.19 169 VAL A CA 1
ATOM 1349 C C . VAL A 1 169 ? 21.982 1.784 -38.892 1.00 93.19 169 VAL A C 1
ATOM 1351 O O . VAL A 1 169 ? 23.119 1.339 -38.735 1.00 93.19 169 VAL A O 1
ATOM 1354 N N . MET A 1 170 ? 21.737 3.010 -39.344 1.00 92.06 170 MET A N 1
ATOM 1355 C CA . MET A 1 170 ? 22.737 3.955 -39.830 1.00 92.06 170 MET A CA 1
ATOM 1356 C C . MET A 1 170 ? 22.611 5.284 -39.084 1.00 92.06 170 MET A C 1
ATOM 1358 O O . MET A 1 170 ? 21.507 5.813 -38.952 1.00 92.06 170 MET A O 1
ATOM 1362 N N . ILE A 1 171 ? 23.731 5.837 -38.620 1.00 91.56 171 ILE A N 1
ATOM 1363 C CA . ILE A 1 171 ? 23.783 7.099 -37.866 1.00 91.56 171 ILE A CA 1
ATOM 1364 C C . ILE A 1 171 ? 24.829 8.023 -38.502 1.00 91.56 171 ILE A C 1
ATOM 1366 O O . ILE A 1 171 ? 25.795 7.555 -39.095 1.00 91.56 171 ILE A O 1
ATOM 1370 N N . PHE A 1 172 ? 24.645 9.340 -38.407 1.00 90.50 172 PHE A N 1
ATOM 1371 C CA . PHE A 1 172 ? 25.696 10.295 -38.767 1.00 90.50 172 PHE A CA 1
ATOM 1372 C C . PHE A 1 172 ? 26.761 10.380 -37.671 1.00 90.50 172 PHE A C 1
ATOM 1374 O O . PHE A 1 172 ? 26.428 10.526 -36.496 1.00 90.50 172 PHE A O 1
ATOM 1381 N N . GLU A 1 173 ? 28.033 10.378 -38.060 1.00 82.25 173 GLU A N 1
ATOM 1382 C CA . GLU A 1 173 ? 29.146 10.706 -37.169 1.00 82.25 173 GLU A CA 1
ATOM 1383 C C . GLU A 1 173 ? 29.691 12.101 -37.474 1.00 82.25 173 GLU A C 1
ATOM 1385 O O . GLU A 1 173 ? 29.945 12.443 -38.625 1.00 82.25 173 GLU A O 1
ATOM 1390 N N . GLY A 1 174 ? 29.940 12.891 -36.429 1.00 73.94 174 GLY A N 1
ATOM 1391 C CA . GLY A 1 174 ? 30.557 14.206 -36.572 1.00 73.94 174 GLY A CA 1
ATOM 1392 C C . GLY A 1 174 ? 29.606 15.290 -37.089 1.00 73.94 174 GLY A C 1
ATOM 1393 O O . GLY A 1 174 ? 28.381 15.187 -36.995 1.00 73.94 174 GLY A O 1
ATOM 1394 N N . ARG A 1 175 ? 30.192 16.400 -37.551 1.00 69.81 175 ARG A N 1
ATOM 1395 C CA . ARG A 1 175 ? 29.445 17.595 -37.978 1.00 69.81 175 ARG A CA 1
ATOM 1396 C C . ARG A 1 175 ? 29.018 17.529 -39.445 1.00 69.81 175 ARG A C 1
ATOM 1398 O O . ARG A 1 175 ? 27.986 18.103 -39.792 1.00 69.81 175 ARG A O 1
ATOM 1405 N N . ASP A 1 176 ? 29.782 16.806 -40.254 1.00 72.88 176 ASP A N 1
ATOM 1406 C CA . ASP A 1 176 ? 29.566 16.666 -41.688 1.00 72.88 176 ASP A CA 1
ATOM 1407 C C . ASP A 1 176 ? 28.641 15.473 -41.951 1.00 72.88 176 ASP A C 1
ATOM 1409 O O . ASP A 1 176 ? 28.871 14.361 -41.480 1.00 72.88 176 ASP A O 1
ATOM 1413 N N . ARG A 1 177 ? 27.539 15.709 -42.669 1.00 82.44 177 ARG A N 1
ATOM 1414 C CA . ARG A 1 177 ? 26.464 14.723 -42.897 1.00 82.44 177 ARG A CA 1
ATOM 1415 C C . ARG A 1 177 ? 26.589 14.026 -44.245 1.00 82.44 177 ARG A C 1
ATOM 1417 O O . ARG A 1 177 ? 25.593 13.679 -44.876 1.00 82.44 177 ARG A O 1
ATOM 1424 N N . ASP A 1 178 ? 27.821 13.830 -44.677 1.00 87.06 178 ASP A N 1
ATOM 1425 C CA . ASP A 1 178 ? 28.094 13.324 -46.014 1.00 87.06 178 ASP A CA 1
ATOM 1426 C C . ASP A 1 178 ? 27.952 11.799 -46.062 1.00 87.06 178 ASP A C 1
ATOM 1428 O O . ASP A 1 178 ? 27.700 11.227 -47.118 1.00 87.06 178 ASP A O 1
ATOM 1432 N N . HIS A 1 179 ? 28.148 11.121 -44.926 1.00 91.38 179 HIS A N 1
ATOM 1433 C CA . HIS A 1 179 ? 28.180 9.662 -44.844 1.00 91.38 179 HIS A CA 1
ATOM 1434 C C . HIS A 1 179 ? 27.393 9.183 -43.623 1.00 91.38 179 HIS A C 1
ATOM 1436 O O . HIS A 1 179 ? 27.483 9.750 -42.533 1.00 91.38 179 HIS A O 1
ATOM 1442 N N . PHE A 1 180 ? 26.650 8.100 -43.801 1.00 91.88 180 PHE A N 1
ATOM 1443 C CA . PHE A 1 180 ? 26.138 7.291 -42.709 1.00 91.88 180 PHE A CA 1
ATOM 1444 C C . PHE A 1 180 ? 27.203 6.309 -42.237 1.00 91.88 180 PHE A C 1
ATOM 1446 O O . PHE A 1 180 ? 27.934 5.760 -43.059 1.00 91.88 180 PHE A O 1
ATOM 1453 N N . VAL A 1 181 ? 27.228 6.024 -40.941 1.00 91.62 181 VAL A N 1
ATOM 1454 C CA . VAL A 1 181 ? 27.998 4.920 -40.372 1.00 91.62 181 VAL A CA 1
ATOM 1455 C C . VAL A 1 181 ? 27.044 3.850 -39.870 1.00 91.62 181 VAL A C 1
ATOM 1457 O O . VAL A 1 181 ? 26.075 4.141 -39.160 1.00 91.62 181 VAL A O 1
ATOM 1460 N N . VAL A 1 182 ? 27.297 2.612 -40.276 1.00 91.56 182 VAL A N 1
ATOM 1461 C CA . VAL A 1 182 ? 26.487 1.456 -39.891 1.00 91.56 182 VAL A CA 1
ATOM 1462 C C . VAL A 1 182 ? 26.785 1.095 -38.438 1.00 91.56 182 VAL A C 1
ATOM 1464 O O . VAL A 1 182 ? 27.944 0.983 -38.042 1.00 91.56 182 VAL A O 1
ATOM 1467 N N . ARG A 1 183 ? 25.730 0.930 -37.639 1.00 90.56 183 ARG A N 1
ATOM 1468 C CA . ARG A 1 183 ? 25.807 0.613 -36.201 1.00 90.56 183 ARG A CA 1
ATOM 1469 C C . ARG A 1 183 ? 25.116 -0.682 -35.801 1.00 90.56 183 ARG A C 1
ATOM 1471 O O . ARG A 1 183 ? 25.374 -1.196 -34.726 1.00 90.56 183 ARG A O 1
ATOM 1478 N N . ALA A 1 184 ? 24.246 -1.197 -36.659 1.00 91.50 184 ALA A N 1
ATOM 1479 C CA . ALA A 1 184 ? 23.670 -2.526 -36.530 1.00 91.50 184 ALA A CA 1
ATOM 1480 C C . ALA A 1 184 ? 23.302 -3.038 -37.922 1.00 91.50 184 ALA A C 1
ATOM 1482 O O . ALA A 1 184 ? 22.925 -2.251 -38.793 1.00 91.50 184 ALA A O 1
ATOM 1483 N N . THR A 1 185 ? 23.402 -4.345 -38.135 1.00 91.88 185 THR A N 1
ATOM 1484 C CA . THR A 1 185 ? 23.087 -5.006 -39.405 1.00 91.88 185 THR A CA 1
ATOM 1485 C C . THR A 1 185 ? 22.611 -6.430 -39.125 1.00 91.88 185 THR A C 1
ATOM 1487 O O . THR A 1 185 ? 23.156 -7.092 -38.245 1.00 91.88 185 THR A O 1
ATOM 1490 N N . ILE A 1 186 ? 21.575 -6.891 -39.827 1.00 91.06 186 ILE A N 1
ATOM 1491 C CA . ILE A 1 186 ? 21.035 -8.256 -39.741 1.00 91.06 186 ILE A CA 1
ATOM 1492 C C . ILE A 1 186 ? 20.734 -8.726 -41.164 1.00 91.06 186 ILE A C 1
ATOM 1494 O O . ILE A 1 186 ? 20.068 -8.020 -41.916 1.00 91.06 186 ILE A O 1
ATOM 1498 N N . GLY A 1 187 ? 21.219 -9.913 -41.537 1.00 85.31 187 GLY A N 1
ATOM 1499 C CA . GLY A 1 187 ? 20.897 -10.560 -42.817 1.00 85.31 187 GLY A CA 1
ATOM 1500 C C . GLY A 1 187 ? 21.702 -10.085 -44.040 1.00 85.31 187 GLY A C 1
ATOM 1501 O O . GLY A 1 187 ? 21.576 -10.675 -45.107 1.00 85.31 187 GLY A O 1
ATOM 1502 N N . LEU A 1 188 ? 22.580 -9.079 -43.909 1.00 80.94 188 LEU A N 1
ATOM 1503 C CA . LEU A 1 188 ? 23.400 -8.572 -45.027 1.00 80.94 188 LEU A CA 1
ATOM 1504 C C . LEU A 1 188 ? 24.719 -9.343 -45.278 1.00 80.94 188 LEU A C 1
ATOM 1506 O O . LEU A 1 188 ? 25.396 -9.076 -46.276 1.00 80.94 188 LEU A O 1
ATOM 1510 N N . GLY A 1 189 ? 25.078 -10.307 -44.421 1.00 77.44 189 GLY A N 1
ATOM 1511 C CA . GLY A 1 189 ? 26.322 -11.087 -44.525 1.00 77.44 189 GLY A CA 1
ATOM 1512 C C . GLY A 1 189 ? 27.583 -10.210 -44.536 1.00 77.44 189 GLY A C 1
ATOM 1513 O O . GLY A 1 189 ? 27.590 -9.131 -43.952 1.00 77.44 189 GLY A O 1
ATOM 1514 N N . ASP A 1 190 ? 28.620 -10.626 -45.269 1.00 73.31 190 ASP A N 1
ATOM 1515 C CA . ASP A 1 190 ? 29.897 -9.890 -45.382 1.00 73.31 190 ASP A CA 1
ATOM 1516 C C . ASP A 1 190 ? 29.823 -8.634 -46.275 1.00 73.31 190 ASP A C 1
ATOM 1518 O O . ASP A 1 190 ? 30.839 -8.011 -46.579 1.00 73.31 190 ASP A O 1
ATOM 1522 N N . ARG A 1 191 ? 28.632 -8.263 -46.766 1.00 77.12 191 ARG A N 1
ATOM 1523 C CA . ARG A 1 191 ? 28.479 -7.160 -47.731 1.00 77.12 191 ARG A CA 1
ATOM 1524 C C . ARG A 1 191 ? 28.448 -5.789 -47.070 1.00 77.12 191 ARG A C 1
ATOM 1526 O O . ARG A 1 191 ? 28.822 -4.814 -47.716 1.00 77.12 191 ARG A O 1
ATOM 1533 N N . ILE A 1 192 ? 27.955 -5.717 -45.833 1.00 81.81 192 ILE A N 1
ATOM 1534 C CA . ILE A 1 192 ? 27.929 -4.508 -45.004 1.00 81.81 192 ILE A CA 1
ATOM 1535 C C . ILE A 1 192 ? 28.190 -4.915 -43.552 1.00 81.81 192 ILE A C 1
ATOM 1537 O O . ILE A 1 192 ? 27.399 -5.658 -42.968 1.00 81.81 192 ILE A O 1
ATOM 1541 N N . SER A 1 193 ? 29.258 -4.374 -42.974 1.00 86.12 193 SER A N 1
ATOM 1542 C CA . SER A 1 193 ? 29.692 -4.597 -41.593 1.00 86.12 193 SER A CA 1
ATOM 1543 C C . SER A 1 193 ? 29.425 -3.385 -40.697 1.00 86.12 193 SER A C 1
ATOM 1545 O O . SER A 1 193 ? 29.235 -2.257 -41.158 1.00 86.12 193 SER A O 1
ATOM 1547 N N . ILE A 1 194 ? 29.412 -3.613 -39.381 1.00 87.25 194 ILE A N 1
ATOM 1548 C CA . ILE A 1 194 ? 29.372 -2.527 -38.392 1.00 87.25 194 ILE A CA 1
ATOM 1549 C C . ILE A 1 194 ? 30.626 -1.658 -38.570 1.00 87.25 194 ILE A C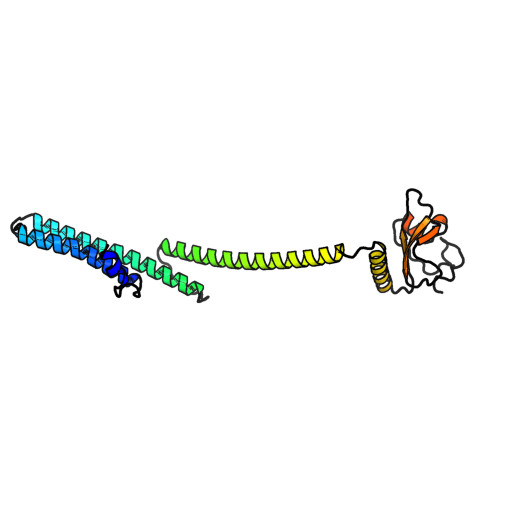 1
ATOM 1551 O O . ILE A 1 194 ? 31.733 -2.174 -38.709 1.00 87.25 194 ILE A O 1
ATOM 1555 N N . GLY A 1 195 ? 30.444 -0.336 -38.595 1.00 86.25 195 GLY A N 1
ATOM 1556 C CA . GLY A 1 195 ? 31.505 0.641 -38.854 1.00 86.25 195 GLY A CA 1
ATOM 1557 C C . GLY A 1 195 ? 31.659 1.056 -40.323 1.00 86.25 195 GLY A C 1
ATOM 1558 O O . GLY A 1 195 ? 32.317 2.064 -40.591 1.00 86.25 195 GLY A O 1
ATOM 1559 N N . ASP A 1 196 ? 31.017 0.359 -41.268 1.00 89.56 196 ASP A N 1
ATOM 1560 C CA . ASP A 1 196 ? 31.069 0.731 -42.684 1.00 89.56 196 ASP A CA 1
ATOM 1561 C C . ASP A 1 196 ? 30.431 2.098 -42.940 1.00 89.56 196 ASP A C 1
ATOM 1563 O O . ASP A 1 196 ? 29.444 2.495 -42.308 1.00 89.56 196 ASP A O 1
ATOM 1567 N N . ARG A 1 197 ? 30.991 2.816 -43.920 1.00 89.75 197 ARG A N 1
ATOM 1568 C CA . ARG A 1 197 ? 30.527 4.144 -44.328 1.00 89.75 197 ARG A CA 1
ATOM 1569 C C . ARG A 1 197 ? 29.719 4.070 -45.615 1.00 89.75 197 ARG A C 1
ATOM 1571 O O . ARG A 1 197 ? 30.221 3.641 -46.651 1.00 89.75 197 ARG A O 1
ATOM 1578 N N . VAL A 1 198 ? 28.481 4.548 -45.561 1.00 88.69 198 VAL A N 1
ATOM 1579 C CA . VAL A 1 198 ? 27.568 4.618 -46.706 1.00 88.69 198 VAL A CA 1
ATOM 1580 C C . VAL A 1 198 ? 27.360 6.076 -47.092 1.00 88.69 198 VAL A C 1
ATOM 1582 O O . VAL A 1 198 ? 26.854 6.864 -46.299 1.00 88.69 198 VAL A O 1
ATOM 1585 N N . ASP A 1 199 ? 27.708 6.427 -48.326 1.00 88.62 199 ASP A N 1
ATOM 1586 C CA . ASP A 1 199 ? 27.501 7.773 -48.869 1.00 88.62 199 ASP A CA 1
ATOM 1587 C C . ASP A 1 199 ? 26.015 8.184 -48.793 1.00 88.62 199 ASP A C 1
ATOM 1589 O O . ASP A 1 199 ? 25.119 7.501 -49.312 1.00 88.62 199 ASP A O 1
ATOM 1593 N N . PHE A 1 200 ? 25.749 9.321 -48.144 1.00 88.38 200 PHE A N 1
ATOM 1594 C CA . PHE A 1 200 ? 24.415 9.892 -47.990 1.00 88.38 200 PHE A CA 1
ATOM 1595 C C . PHE A 1 200 ? 23.785 10.245 -49.346 1.00 88.38 200 PHE A C 1
ATOM 1597 O O . PHE A 1 200 ? 22.606 9.958 -49.590 1.00 88.38 200 PHE A O 1
ATOM 1604 N N . ALA A 1 201 ? 24.564 10.808 -50.271 1.00 85.31 201 ALA A N 1
ATOM 1605 C CA . ALA A 1 201 ? 24.113 11.204 -51.604 1.00 85.31 201 ALA A CA 1
ATOM 1606 C C . ALA A 1 201 ? 23.806 9.998 -52.509 1.00 85.31 201 ALA A C 1
ATOM 1608 O O . ALA A 1 201 ? 23.003 10.108 -53.440 1.00 85.31 201 ALA A O 1
ATOM 1609 N N . ALA A 1 202 ? 24.327 8.814 -52.192 1.00 82.62 202 ALA A N 1
ATOM 1610 C CA . ALA A 1 202 ? 24.027 7.578 -52.914 1.00 82.62 202 ALA A CA 1
ATOM 1611 C C . ALA A 1 202 ? 23.009 6.664 -52.200 1.00 82.62 202 ALA A C 1
ATOM 1613 O O . ALA A 1 202 ? 22.599 5.650 -52.765 1.00 82.62 202 ALA A O 1
ATOM 1614 N N . SER A 1 203 ? 22.577 6.975 -50.976 1.00 85.94 203 SER A N 1
ATOM 1615 C CA . SER A 1 203 ? 21.700 6.095 -50.183 1.00 85.94 203 SER A CA 1
ATOM 1616 C C . SER A 1 203 ? 20.201 6.328 -50.428 1.00 85.94 203 SER A C 1
ATOM 1618 O O . SER A 1 203 ? 19.755 7.471 -50.489 1.00 85.94 203 SER A O 1
ATOM 1620 N N . LEU A 1 204 ? 19.393 5.255 -50.485 1.00 86.31 204 LEU A N 1
ATOM 1621 C CA . LEU A 1 204 ? 17.916 5.359 -50.515 1.00 86.31 204 LEU A CA 1
ATOM 1622 C C . LEU A 1 204 ? 17.375 5.964 -49.215 1.00 86.31 204 LEU A C 1
ATOM 1624 O O . LEU A 1 204 ? 16.415 6.734 -49.232 1.00 86.31 204 LEU A O 1
ATOM 1628 N N . ALA A 1 205 ? 18.045 5.675 -48.092 1.00 88.69 205 ALA A N 1
ATOM 1629 C CA . ALA A 1 205 ? 17.670 6.174 -46.771 1.00 88.69 205 ALA A CA 1
ATOM 1630 C C . ALA A 1 205 ? 17.717 7.709 -46.688 1.00 88.69 205 ALA A C 1
ATOM 1632 O O . ALA A 1 205 ? 17.037 8.300 -45.849 1.00 88.69 205 ALA A O 1
ATOM 1633 N N . ARG A 1 206 ? 18.449 8.374 -47.599 1.00 88.56 206 ARG A N 1
ATOM 1634 C CA . ARG A 1 206 ? 18.461 9.837 -47.723 1.00 88.56 206 ARG A CA 1
ATOM 1635 C C . ARG A 1 206 ? 17.055 10.410 -47.808 1.00 88.56 206 ARG A C 1
ATOM 1637 O O . ARG A 1 206 ? 16.774 11.407 -47.150 1.00 88.56 206 ARG A O 1
ATOM 1644 N N . TYR A 1 207 ? 16.179 9.801 -48.605 1.00 87.75 207 TYR A N 1
ATOM 1645 C CA . TYR A 1 207 ? 14.835 10.330 -48.814 1.00 87.75 207 TYR A CA 1
ATOM 1646 C C . TYR A 1 207 ? 14.026 10.317 -47.512 1.00 87.75 207 TYR A C 1
ATOM 1648 O O . TYR A 1 207 ? 13.377 11.310 -47.188 1.00 87.75 207 TYR A O 1
ATOM 1656 N N . ALA A 1 208 ? 14.121 9.237 -46.732 1.00 90.25 208 ALA A N 1
ATOM 1657 C CA . ALA A 1 208 ? 13.454 9.138 -45.436 1.00 90.25 208 ALA A CA 1
ATOM 1658 C C . ALA A 1 208 ? 14.007 10.159 -44.424 1.00 90.25 208 ALA A C 1
ATOM 1660 O O . ALA A 1 208 ? 13.248 10.794 -43.691 1.00 90.25 208 ALA A O 1
ATOM 1661 N N . VAL A 1 209 ? 15.326 10.381 -44.426 1.00 90.38 209 VAL A N 1
ATOM 1662 C CA . VAL A 1 209 ? 15.987 11.340 -43.525 1.00 90.38 209 VAL A CA 1
ATOM 1663 C C . VAL A 1 209 ? 15.651 12.792 -43.876 1.00 90.38 209 VAL A C 1
ATOM 1665 O O . VAL A 1 209 ? 15.338 13.573 -42.978 1.00 90.38 209 VAL A O 1
ATOM 1668 N N . ILE A 1 210 ? 15.689 13.166 -45.161 1.00 89.44 210 ILE A N 1
ATOM 1669 C CA . ILE A 1 210 ? 15.382 14.535 -45.613 1.00 89.44 210 ILE A CA 1
ATOM 1670 C C . ILE A 1 210 ? 13.911 14.867 -45.356 1.00 89.44 210 ILE A C 1
ATOM 1672 O O . ILE A 1 210 ? 13.607 15.913 -44.785 1.00 89.44 210 ILE A O 1
ATOM 1676 N N . ASN A 1 211 ? 13.004 13.967 -45.738 1.00 89.94 211 ASN A N 1
ATOM 1677 C CA . ASN A 1 211 ? 11.564 14.205 -45.640 1.00 89.94 211 ASN A CA 1
ATOM 1678 C C . ASN A 1 211 ? 10.989 13.892 -44.252 1.00 89.94 211 ASN A C 1
ATOM 1680 O O . ASN A 1 211 ? 9.788 14.068 -44.046 1.00 89.94 211 ASN A O 1
ATOM 1684 N N . LYS A 1 212 ? 11.818 13.406 -43.315 1.00 91.38 212 LYS A N 1
ATOM 1685 C CA . LYS A 1 212 ? 11.433 13.003 -41.950 1.00 91.38 212 LYS A CA 1
ATOM 1686 C C . LYS A 1 212 ? 10.181 12.117 -41.913 1.00 91.38 212 LYS A C 1
ATOM 1688 O O . LYS A 1 212 ? 9.327 12.268 -41.043 1.00 91.38 212 LYS A O 1
ATOM 1693 N N . SER A 1 213 ? 10.061 11.218 -42.882 1.00 90.75 213 SER A N 1
ATOM 1694 C CA . SER A 1 213 ? 8.899 10.350 -43.073 1.00 90.75 213 SER A CA 1
ATOM 1695 C C . SER A 1 213 ? 9.339 8.974 -43.576 1.00 90.75 213 SER A C 1
ATOM 1697 O O . SER A 1 213 ? 10.364 8.872 -44.257 1.00 90.75 213 SER A O 1
ATOM 1699 N N . PRO A 1 214 ? 8.609 7.901 -43.219 1.00 90.81 214 PRO A N 1
ATOM 1700 C CA . PRO A 1 214 ? 8.915 6.562 -43.700 1.00 90.81 214 PRO A CA 1
ATOM 1701 C C . PRO A 1 214 ? 8.754 6.488 -45.221 1.00 90.81 214 PRO A C 1
ATOM 1703 O O . PRO A 1 214 ? 7.884 7.135 -45.805 1.00 90.81 214 PRO A O 1
ATOM 1706 N N . LEU A 1 215 ? 9.598 5.676 -45.854 1.00 88.94 215 LEU A N 1
ATOM 1707 C CA . LEU A 1 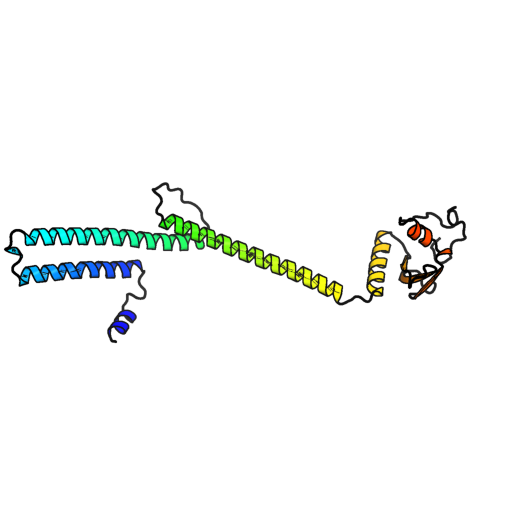215 ? 9.584 5.437 -47.289 1.00 88.94 215 LEU A CA 1
ATOM 1708 C C . LEU A 1 215 ? 9.422 3.940 -47.544 1.00 88.94 215 LEU A C 1
ATOM 1710 O O . LEU A 1 215 ? 10.269 3.157 -47.124 1.00 88.94 215 LEU A O 1
ATOM 1714 N N . VAL A 1 216 ? 8.366 3.579 -48.268 1.00 90.06 216 VAL A N 1
ATOM 1715 C CA . VAL A 1 216 ? 8.151 2.230 -48.798 1.00 90.06 216 VAL A CA 1
ATOM 1716 C C . VAL A 1 216 ? 8.359 2.282 -50.309 1.00 90.06 216 VAL A C 1
ATOM 1718 O O . VAL A 1 216 ? 7.889 3.210 -50.977 1.00 90.06 216 VAL A O 1
ATOM 1721 N N . ILE A 1 217 ? 9.117 1.319 -50.821 1.00 87.38 217 ILE A N 1
ATOM 1722 C CA . ILE A 1 217 ? 9.406 1.134 -52.241 1.00 87.38 217 ILE A CA 1
ATOM 1723 C C . ILE A 1 217 ? 9.016 -0.307 -52.552 1.00 87.38 217 ILE A C 1
ATOM 1725 O O . ILE A 1 217 ? 9.538 -1.211 -51.907 1.00 87.38 217 ILE A O 1
ATOM 1729 N N . GLU A 1 218 ? 8.092 -0.504 -53.490 1.00 85.62 218 GLU A N 1
ATOM 1730 C CA . GLU A 1 218 ? 7.670 -1.848 -53.910 1.00 85.62 218 GLU A CA 1
ATOM 1731 C C . GLU A 1 218 ? 8.752 -2.518 -54.758 1.00 85.62 218 GLU A C 1
ATOM 1733 O O . GLU A 1 218 ? 9.091 -3.672 -54.529 1.00 85.62 218 GLU A O 1
ATOM 1738 N N . ASP A 1 219 ? 9.343 -1.765 -55.686 1.00 83.75 219 ASP A N 1
ATOM 1739 C CA . ASP A 1 219 ? 10.436 -2.225 -56.533 1.00 83.75 219 ASP A CA 1
ATOM 1740 C C . ASP A 1 219 ? 11.432 -1.080 -56.775 1.00 83.75 219 ASP A C 1
ATOM 1742 O O . ASP A 1 219 ? 11.091 0.004 -57.252 1.00 83.75 219 ASP A O 1
ATOM 1746 N N . ILE A 1 220 ? 12.688 -1.321 -56.392 1.00 82.69 220 ILE A N 1
ATOM 1747 C CA . ILE A 1 220 ? 13.779 -0.342 -56.456 1.00 82.69 220 ILE A CA 1
ATOM 1748 C C . ILE A 1 220 ? 14.144 -0.003 -57.908 1.00 82.69 220 ILE A C 1
ATOM 1750 O O . ILE A 1 220 ? 14.563 1.128 -58.170 1.00 82.69 220 ILE A O 1
ATOM 1754 N N . GLU A 1 221 ? 13.999 -0.947 -58.840 1.00 79.50 221 GLU A N 1
ATOM 1755 C CA . GLU A 1 221 ? 14.416 -0.768 -60.236 1.00 79.50 221 GLU A CA 1
ATOM 1756 C C . GLU A 1 221 ? 13.419 0.075 -61.029 1.00 79.50 221 GLU A C 1
ATOM 1758 O O . GLU A 1 221 ? 13.810 0.830 -61.922 1.00 79.50 221 GLU A O 1
ATOM 1763 N N . THR A 1 222 ? 12.136 -0.016 -60.679 1.00 79.62 222 THR A N 1
ATOM 1764 C CA . THR A 1 222 ? 11.046 0.702 -61.353 1.00 79.62 222 THR A CA 1
ATOM 1765 C C . THR A 1 222 ? 10.663 2.014 -60.661 1.00 79.62 222 THR A C 1
ATOM 1767 O O . THR A 1 222 ? 9.955 2.838 -61.250 1.00 79.62 222 THR A O 1
ATOM 1770 N N . ASP A 1 223 ? 11.171 2.282 -59.450 1.00 80.44 223 ASP A N 1
ATOM 1771 C CA . ASP A 1 223 ? 10.897 3.528 -58.731 1.00 80.44 223 ASP A CA 1
ATOM 1772 C C . ASP A 1 223 ? 11.592 4.740 -59.378 1.00 80.44 223 ASP A C 1
ATOM 1774 O O . ASP A 1 223 ? 12.815 4.924 -59.322 1.00 80.44 223 ASP A O 1
ATOM 1778 N N . THR A 1 224 ? 10.776 5.628 -59.948 1.00 74.56 224 THR A N 1
ATOM 1779 C CA . THR A 1 224 ? 11.211 6.857 -60.635 1.00 74.56 224 THR A CA 1
ATOM 1780 C C . THR A 1 224 ? 12.037 7.815 -59.768 1.00 74.56 224 THR A C 1
ATOM 1782 O O . THR A 1 224 ? 12.759 8.652 -60.312 1.00 74.56 224 THR A O 1
ATOM 1785 N N . ARG A 1 225 ? 11.983 7.702 -58.433 1.00 73.56 225 ARG A N 1
ATOM 1786 C CA . ARG A 1 225 ? 12.775 8.526 -57.501 1.00 73.56 225 ARG A CA 1
ATOM 1787 C C . ARG A 1 225 ? 14.235 8.087 -57.419 1.00 73.56 225 ARG A C 1
ATOM 1789 O O . ARG A 1 225 ? 15.074 8.877 -56.982 1.00 73.56 225 ARG A O 1
ATOM 1796 N N . PHE A 1 226 ? 14.538 6.844 -57.797 1.00 73.06 226 PHE A N 1
ATOM 1797 C CA . PHE A 1 226 ? 15.858 6.238 -57.601 1.00 73.06 226 PHE A CA 1
ATOM 1798 C C . PHE A 1 226 ? 16.475 5.687 -58.884 1.00 73.06 226 PHE A C 1
ATOM 1800 O O . PHE A 1 226 ? 17.700 5.743 -58.989 1.00 73.06 226 PHE A O 1
ATOM 1807 N N . GLY A 1 227 ? 15.660 5.221 -59.841 1.00 58.16 227 GLY A N 1
ATOM 1808 C CA . GLY A 1 227 ? 16.036 4.956 -61.237 1.00 58.16 227 GLY A CA 1
ATOM 1809 C C . GLY A 1 227 ? 17.353 4.198 -61.417 1.00 58.16 227 GLY A C 1
ATOM 1810 O O . GLY A 1 227 ? 18.170 4.582 -62.254 1.00 58.16 227 GLY A O 1
ATOM 1811 N N . ARG A 1 228 ? 17.606 3.182 -60.586 1.00 67.19 228 ARG A N 1
ATOM 1812 C CA . ARG A 1 228 ? 18.895 2.482 -60.515 1.00 67.19 228 ARG A CA 1
ATOM 1813 C C . ARG A 1 228 ? 18.701 0.977 -60.390 1.00 67.19 228 ARG A C 1
ATOM 1815 O O . ARG A 1 228 ? 17.762 0.534 -59.741 1.00 67.19 228 ARG A O 1
ATOM 1822 N N . ILE A 1 229 ? 19.649 0.224 -60.946 1.00 62.28 229 ILE A N 1
ATOM 1823 C CA . ILE A 1 229 ? 19.703 -1.238 -60.827 1.00 62.28 229 ILE A CA 1
ATOM 1824 C C . ILE A 1 229 ? 19.812 -1.615 -59.347 1.00 62.28 229 ILE A C 1
ATOM 1826 O O . ILE A 1 229 ? 20.576 -0.987 -58.593 1.00 62.28 229 ILE A O 1
ATOM 1830 N N . ASN A 1 230 ? 19.041 -2.618 -58.932 1.00 64.06 230 ASN A N 1
ATOM 1831 C CA . ASN A 1 230 ? 19.013 -3.055 -57.549 1.00 64.06 230 ASN A CA 1
ATOM 1832 C C . ASN A 1 230 ? 20.403 -3.558 -57.127 1.00 64.06 230 ASN A C 1
ATOM 1834 O O . ASN A 1 230 ? 21.118 -4.216 -57.888 1.00 64.06 230 ASN A O 1
ATOM 1838 N N . ARG A 1 231 ? 20.826 -3.235 -55.899 1.00 67.69 231 ARG A N 1
ATOM 1839 C CA . ARG A 1 231 ? 22.075 -3.810 -55.383 1.00 67.69 231 ARG A CA 1
ATOM 1840 C C . ARG A 1 231 ? 21.801 -5.271 -55.039 1.00 67.69 231 ARG A C 1
ATOM 1842 O O . ARG A 1 231 ? 20.801 -5.530 -54.380 1.00 67.69 231 ARG A O 1
ATOM 1849 N N . PRO A 1 232 ? 22.721 -6.203 -55.334 1.00 63.44 232 PRO A N 1
ATOM 1850 C CA . PRO A 1 232 ? 22.488 -7.640 -55.160 1.00 63.44 232 PRO A CA 1
ATOM 1851 C C . PRO A 1 232 ? 22.221 -8.056 -53.706 1.00 63.44 232 PRO A C 1
ATOM 1853 O O . PRO A 1 232 ? 21.913 -9.213 -53.441 1.00 63.44 232 PRO A O 1
ATOM 1856 N N . GLN A 1 233 ? 22.471 -7.155 -52.749 1.00 65.38 233 GLN A N 1
ATOM 1857 C CA . GLN A 1 233 ? 22.252 -7.332 -51.312 1.00 65.38 233 GLN A CA 1
ATOM 1858 C C . GLN A 1 233 ? 20.807 -7.108 -50.873 1.00 65.38 233 GLN A C 1
ATOM 1860 O O . GLN A 1 233 ? 20.479 -7.484 -49.759 1.00 65.38 233 GLN A O 1
ATOM 1865 N N . TYR A 1 234 ? 19.974 -6.494 -51.711 1.00 65.12 234 TYR A N 1
ATOM 1866 C CA . TYR A 1 234 ? 18.534 -6.455 -51.509 1.00 65.12 234 TYR A CA 1
ATOM 1867 C C . TYR A 1 234 ? 17.932 -7.673 -52.211 1.00 65.12 234 TYR A C 1
ATOM 1869 O O . TYR A 1 234 ? 18.387 -8.032 -53.299 1.00 65.12 234 TYR A O 1
ATOM 1877 N N . GLY A 1 235 ? 16.967 -8.332 -51.565 1.00 58.97 235 GLY A N 1
ATOM 1878 C CA . GLY A 1 235 ? 16.250 -9.457 -52.162 1.00 58.97 235 GLY A CA 1
ATOM 1879 C C . GLY A 1 235 ? 15.608 -9.063 -53.495 1.00 58.97 235 GLY A C 1
ATOM 1880 O O . GLY A 1 235 ? 15.288 -7.891 -53.711 1.00 58.97 235 GLY A O 1
ATOM 1881 N N . THR A 1 236 ? 15.495 -10.041 -54.389 1.00 49.22 236 THR A N 1
ATOM 1882 C CA . THR A 1 236 ? 14.695 -9.969 -55.621 1.00 49.22 236 THR A CA 1
ATOM 1883 C C . THR A 1 236 ? 13.254 -10.335 -55.345 1.00 49.22 236 THR A C 1
ATOM 1885 O O . THR A 1 236 ? 13.075 -11.338 -54.615 1.00 49.22 236 THR A O 1
#

Foldseek 3Di:
DVVVVCVVPDPVPPDDPLVVVVVVLVVVLVVVVVVVVVCCVPVVQVPDPPRVVVVVVVNVVSVVVSVVVSVVVVVLVVLVVVLVCCVVPVDDDDDDDDPDDVSNVVSVVVSVVVVVVVVVVVVVVVVVVVVVVVVVVVCVVVVDDPVLVVQAVVQVVVCVVVVHQWDWDWDDDDDDRQWTATRYIGNQPPPDDHGDIHGLVLDPCVVCVVVVHDDDDPDQCPDPVRPDDDDPSDDD